Protein 1UTY (pdb70)

Solvent-accessible surface area: 15988 Å² total; per-residue (Å²): 130,63,40,28,0,1,1,14,7,120,79,20,132,1,51,1,2,43,44,4,147,134,49,101,60,45,0,0,16,11,56,28,31,241,90,112,34,84,121,26,26,127,13,0,53,40,71,0,2,0,0,31,4,63,6,51,0,0,0,27,0,16,17,6,67,59,22,1,0,0,0,1,24,65,170,23,44,82,32,34,60,131,146,37,67,107,56,66,20,18,22,2,45,15,11,18,3,11,0,78,0,72,94,126,62,93,69,67,52,4,39,0,44,18,0,107,0,115,30,130,26,127,28,85,84,115,20,50,43,72,142,143,97,31,25,133,13,55,32,12,100,90,5,144,107,78,27,80,106,27,135,139,126,135,62,46,26,0,0,1,8,5,128,75,37,126,1,59,0,4,32,50,3,59,162,55,105,54,41,0,0,4,1,44,27,31,241,80,90,11,109,86,39,34,135,17,0,52,36,136,1,7,0,0,39,6,70,4,38,0,0,0,32,0,16,22,9,122,51,32,0,0,0,0,0,25,71,169,22,32,84,33,32,58,125,124,33,93,100,58,48,6,12,16,8,50,21,5,24,7,17,2,81,0,82,91,132,61,91,65,54,59,4,16,0,32,14,0,103,4,113,25,127,28,110,30,92,81,133,21,38,42,80,244,98,93,64,34,141,13,60,44,28,114,215,22,145,119,66,31,78,64,25,145,163,116

Secondary structure (DSSP, 8-state):
--EEEEEE-TT--SHHHHHHHHTT-SEEEEEESSS-EEEEESSPPTT-EEEE-SSSEEEEEEETTEEEEEEE-SS-EEEESS--TTB--EEEE-EEEEEEEEETTEEEEEEEEEEE----S-TT-BSS--GGG----TT-EEPSS-HHHH---/--EEEEEE-TT--SHHHHHHHHTT-SEEEEEESSS-EEEEESSPPTTPEEEE-SSSEEEEEEETTEEEEEEE-SS-EEEESS--TTB--EEE--EEEEEEEEETTEEEEEEEEEEE----S-TT-BSS--TTTPPP-TT-EE-SS-HHHH---

Sequence (306 aa):
FTKNIFVLDVTAKTLCGAIAKLSSQPYCQIKIGRVVAFKPVKNPEPKGYVLNVPGPGAYRIQDGQDIISLMLTPHGVEATTERWEEWKFEGVSVTPMATRVQYNGVMVDAEIKYCKGMGIVQPYMRNDFDRNEMPDLPGVMRSNYDIRELRQKFTKNIFVLDVTAKTLCGAIAKLSSQPYCQIKIGRVVAFKPVKNPEPKGYVLNVPGPGAYRIQDGQDIISLMLTPHGVEATTERWEEWKFEGVSVTPMATRVQYNGVMVDAEIKYCKGMGIVQPYMRNDFDRNEMPDLPGVMRSNYDIRELRQK

Nearest PDB structures (foldseek):
  1uty-assembly1_B  TM=1.001E+00  e=1.633E-32  Bluetongue virus 8
  2zxr-assembly1_A  TM=2.750E-01  e=1.035E+00  Thermus thermophilus HB8
  1ktg-assembly1_A  TM=2.602E-01  e=3.144E+00  Caenorhabditis elegans
  2zxp-assembly1_A  TM=2.728E-01  e=7.938E+00  Thermus thermophilus HB8
  1uty-assembly1_B  TM=1.007E+00  e=5.924E-34  Bluetongue virus 8

Structure (mmCIF, N/CA/C/O backbone):
data_1UTY
#
_entry.id   1UTY
#
_cell.length_a   102.296
_cell.length_b   102.296
_cell.length_c   77.915
_cell.angle_alpha   90.00
_cell.angle_beta   90.00
_cell.angle_gamma   120.00
#
_symmetry.space_group_name_H-M   'P 65'
#
loop_
_entity.id
_entity.type
_entity.pdbx_description
1 polymer 'NON-STRUCTURAL PROTEIN 2'
2 water water
#
loop_
_atom_site.group_PDB
_atom_site.id
_atom_site.type_symbol
_atom_site.label_atom_id
_atom_site.label_alt_id
_atom_site.label_comp_id
_atom_site.label_asym_id
_atom_site.label_entity_id
_atom_site.label_seq_id
_atom_site.pdbx_PDB_ins_code
_atom_site.Cartn_x
_atom_site.Cartn_y
_atom_site.Cartn_z
_atom_site.occupancy
_atom_site.B_iso_or_equiv
_atom_site.auth_seq_id
_atom_site.auth_comp_id
_atom_site.auth_asym_id
_atom_site.auth_atom_id
_atom_site.pdbx_PDB_model_num
ATOM 1 N N . PHE A 1 8 ? -27.858 70.955 -3.932 1.00 31.04 8 PHE A N 1
ATOM 2 C CA . PHE A 1 8 ? -27.515 69.946 -4.985 1.00 30.76 8 PHE A CA 1
ATOM 3 C C . PHE A 1 8 ? -26.297 69.100 -4.576 1.00 29.94 8 PHE A C 1
ATOM 4 O O . PHE A 1 8 ? -25.543 69.464 -3.661 1.00 30.53 8 PHE A O 1
ATOM 6 N N . THR A 1 9 ? -26.135 67.974 -5.261 1.00 28.74 9 THR A N 1
ATOM 7 C CA . THR A 1 9 ? -25.146 66.947 -4.954 1.00 27.85 9 THR A CA 1
ATOM 8 C C . THR A 1 9 ? -23.782 67.282 -5.570 1.00 27.53 9 THR A C 1
ATOM 9 O O . THR A 1 9 ? -23.707 67.634 -6.746 1.00 27.59 9 THR A O 1
ATOM 13 N N . LYS A 1 10 ? -22.707 67.146 -4.796 1.00 26.63 10 LYS A N 1
ATOM 14 C CA . LYS A 1 10 ? -21.359 67.280 -5.351 1.00 26.16 10 LYS A CA 1
ATOM 15 C C . LYS A 1 10 ? -20.579 65.963 -5.293 1.00 25.66 10 LYS A C 1
ATOM 16 O O . LYS A 1 10 ? -20.627 65.239 -4.286 1.00 25.34 10 LYS A O 1
ATOM 22 N N . ASN A 1 11 ? -19.849 65.680 -6.375 1.00 24.70 11 ASN A N 1
ATOM 23 C CA . ASN A 1 11 ? -19.014 64.489 -6.487 1.00 23.68 11 ASN A CA 1
ATOM 24 C C . ASN A 1 11 ? -17.543 64.810 -6.613 1.00 22.70 11 ASN A C 1
ATOM 25 O O . ASN A 1 11 ? -17.103 65.367 -7.612 1.00 22.55 11 ASN A O 1
ATOM 30 N N . ILE A 1 12 ? -16.790 64.441 -5.590 1.00 21.51 12 ILE A N 1
ATOM 31 C CA . ILE A 1 12 ? -15.374 64.713 -5.532 1.00 20.98 12 ILE A CA 1
ATOM 32 C C . ILE A 1 12 ? -14.654 63.378 -5.677 1.00 20.63 12 ILE A C 1
ATOM 33 O O . ILE A 1 12 ? -14.954 62.416 -4.973 1.00 20.56 12 ILE A O 1
ATOM 38 N N . PHE A 1 13 ? -13.742 63.335 -6.636 1.00 19.68 13 PHE A N 1
ATOM 39 C CA . PHE A 1 13 ? -12.955 62.164 -6.931 1.00 19.52 13 PHE A CA 1
ATOM 40 C C . PHE A 1 13 ? -11.530 62.498 -6.553 1.00 19.73 13 PHE A C 1
ATOM 41 O O . PHE A 1 13 ? -10.848 63.237 -7.259 1.00 19.65 13 PHE A O 1
ATOM 49 N N . VAL A 1 14 ? -11.104 62.001 -5.399 1.00 20.02 14 VAL A N 1
ATOM 50 C CA . VAL A 1 14 ? -9.764 62.284 -4.908 1.00 20.23 14 VAL A CA 1
ATOM 51 C C . VAL A 1 14 ? -8.794 61.378 -5.629 1.00 20.85 14 VAL A C 1
ATOM 52 O O . VAL A 1 14 ? -8.981 60.158 -5.665 1.00 21.57 14 VAL A O 1
ATOM 56 N N . LEU A 1 15 ? -7.794 62.000 -6.250 1.00 21.37 15 LEU A N 1
ATOM 57 C CA . LEU A 1 15 ? -6.663 61.308 -6.826 1.00 21.97 15 LEU A CA 1
ATOM 58 C C . LEU A 1 15 ? -5.505 61.572 -5.875 1.00 22.60 15 LEU A C 1
ATOM 59 O O . LEU A 1 15 ? -5.012 62.709 -5.773 1.00 23.60 15 LEU A O 1
ATOM 64 N N . ASP A 1 16 ? -5.099 60.530 -5.162 1.00 22.99 16 ASP A N 1
ATOM 65 C CA . ASP A 1 16 ? -4.041 60.605 -4.157 1.00 23.38 16 ASP A CA 1
ATOM 66 C C . ASP A 1 16 ? -3.099 59.431 -4.375 1.00 23.45 16 ASP A C 1
ATOM 67 O O . ASP A 1 16 ? -3.204 58.406 -3.701 1.00 23.01 16 ASP A O 1
ATOM 72 N N . VAL A 1 17 ? -2.179 59.604 -5.325 1.00 23.64 17 VAL A N 1
ATOM 73 C CA . VAL A 1 17 ? -1.314 58.533 -5.826 1.00 23.62 17 VAL A CA 1
ATOM 74 C C . VAL A 1 17 ? -0.316 58.000 -4.777 1.00 23.44 17 VAL A C 1
ATOM 75 O O . VAL A 1 17 ? 0.000 56.800 -4.782 1.00 23.15 17 VAL A O 1
ATOM 79 N N . THR A 1 18 ? 0.184 58.876 -3.899 1.00 22.94 18 THR A N 1
ATOM 80 C CA . THR A 1 18 ? 1.104 58.436 -2.843 1.00 23.38 18 THR A CA 1
ATOM 81 C C . THR A 1 18 ? 0.356 57.804 -1.679 1.00 22.96 18 THR A C 1
ATOM 82 O O . THR A 1 18 ? 0.974 57.258 -0.775 1.00 22.69 18 THR A O 1
ATOM 86 N N . ALA A 1 19 ? -0.972 57.879 -1.714 1.00 23.29 19 ALA A N 1
ATOM 87 C CA . ALA A 1 19 ? -1.830 57.183 -0.746 1.00 23.49 19 ALA A CA 1
ATOM 88 C C . ALA A 1 19 ? -1.496 57.496 0.716 1.00 23.74 19 ALA A C 1
ATOM 89 O O . ALA A 1 19 ? -1.488 56.606 1.560 1.00 23.81 19 ALA A O 1
ATOM 91 N N . LYS A 1 20 ? -1.216 58.763 1.005 1.00 24.47 20 LYS A N 1
ATOM 92 C CA . LYS A 1 20 ? -0.969 59.188 2.378 1.00 24.88 20 LYS A CA 1
ATOM 93 C C . LYS A 1 20 ? -2.268 59.680 3.037 1.00 24.86 20 LYS A C 1
ATOM 94 O O . LYS A 1 20 ? -2.314 59.844 4.254 1.00 25.68 20 LYS A O 1
ATOM 100 N N . THR A 1 21 ? -3.319 59.913 2.250 1.00 23.91 21 THR A N 1
ATOM 101 C CA . THR A 1 21 ? -4.632 60.189 2.839 1.00 23.17 21 THR A CA 1
ATOM 102 C C . THR A 1 21 ? -5.429 58.895 2.956 1.00 23.60 21 THR A C 1
ATOM 103 O O . THR A 1 21 ? -5.180 57.928 2.219 1.00 23.31 21 THR A O 1
ATOM 107 N N . LEU A 1 22 ? -6.394 58.876 3.871 1.00 23.77 22 LEU A N 1
ATOM 108 C CA . LEU A 1 22 ? -7.295 57.739 3.969 1.00 24.31 22 LEU A CA 1
ATOM 109 C C . LEU A 1 22 ? -7.850 57.353 2.588 1.00 24.35 22 LEU A C 1
ATOM 110 O O . LEU A 1 22 ? -7.830 56.176 2.216 1.00 24.46 22 LEU A O 1
ATOM 115 N N . CYS A 1 23 ? -8.342 58.354 1.861 1.00 24.43 23 CYS A N 1
ATOM 116 C CA . CYS A 1 23 ? -8.791 58.236 0.472 1.00 25.33 23 CYS A CA 1
ATOM 117 C C . CYS A 1 23 ? -7.838 57.481 -0.428 1.00 24.99 23 CYS A C 1
ATOM 118 O O . CYS A 1 23 ? -8.262 56.587 -1.150 1.00 25.37 23 CYS A O 1
ATOM 121 N N . GLY A 1 24 ? -6.566 57.888 -0.413 1.00 25.12 24 GLY A N 1
ATOM 122 C CA . GLY A 1 24 ? -5.536 57.289 -1.244 1.00 24.85 24 GLY A CA 1
ATOM 123 C C . GLY A 1 24 ? -5.230 55.863 -0.841 1.00 25.24 24 GLY A C 1
ATOM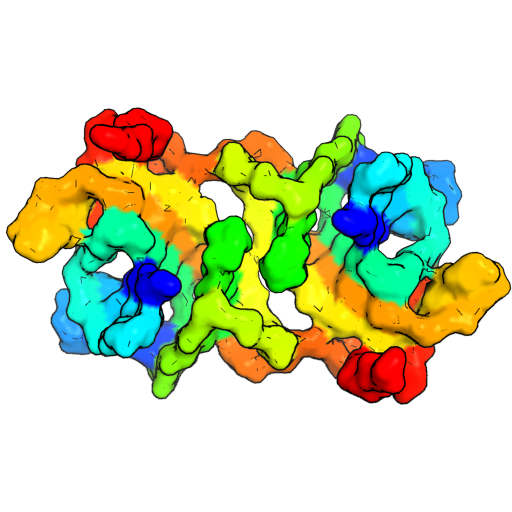 124 O O . GLY A 1 24 ? -5.064 54.992 -1.705 1.00 24.97 24 GLY A O 1
ATOM 125 N N . ALA A 1 25 ? -5.157 55.628 0.472 1.00 25.37 25 ALA A N 1
ATOM 126 C CA . ALA A 1 25 ? -4.866 54.300 1.016 1.00 25.69 25 ALA A CA 1
ATOM 127 C C . ALA A 1 25 ? -5.924 53.313 0.548 1.00 25.78 25 ALA A C 1
ATOM 128 O O . ALA A 1 25 ? -5.606 52.235 0.053 1.00 25.87 25 ALA A O 1
ATOM 130 N N . ILE A 1 26 ? -7.182 53.721 0.687 1.00 26.20 26 ILE A N 1
ATOM 131 C CA . ILE A 1 26 ? -8.343 52.911 0.349 1.00 26.59 26 ILE A CA 1
ATOM 132 C C . ILE A 1 26 ? -8.427 52.649 -1.154 1.00 26.38 26 ILE A C 1
ATOM 133 O O . ILE A 1 26 ? -8.678 51.529 -1.578 1.00 26.63 26 ILE A O 1
ATOM 138 N N . ALA A 1 27 ? -8.207 53.681 -1.955 1.00 26.57 27 ALA A N 1
ATOM 139 C CA . ALA A 1 27 ? -8.183 53.516 -3.397 1.00 26.93 27 ALA A CA 1
ATOM 140 C C . ALA A 1 27 ? -7.115 52.494 -3.801 1.00 27.11 27 ALA A C 1
ATOM 141 O O . ALA A 1 27 ? -7.380 51.593 -4.608 1.00 27.12 27 ALA A O 1
ATOM 143 N N . LYS A 1 28 ? -5.925 52.638 -3.215 1.00 27.48 28 LYS A N 1
ATOM 144 C CA . LYS A 1 28 ? -4.783 51.756 -3.457 1.00 27.99 28 LYS A CA 1
ATOM 145 C C . LYS A 1 28 ? -5.078 50.327 -3.017 1.00 27.80 28 LYS A C 1
ATOM 146 O O . LYS A 1 28 ? -4.858 49.390 -3.777 1.00 27.76 28 LYS A O 1
ATOM 152 N N . LEU A 1 29 ? -5.590 50.176 -1.797 1.00 27.74 29 LEU A N 1
ATOM 153 C CA . LEU A 1 29 ? -6.001 48.881 -1.271 1.00 27.54 29 LEU A CA 1
ATOM 154 C C . LEU A 1 29 ? -7.022 48.168 -2.174 1.00 27.00 29 LEU A C 1
ATOM 155 O O . LEU A 1 29 ? -7.023 46.933 -2.257 1.00 27.05 29 LEU A O 1
ATOM 160 N N . SER A 1 30 ? -7.896 48.934 -2.825 1.00 25.94 30 SER A N 1
ATOM 161 C CA . SER A 1 30 ? -8.951 48.343 -3.652 1.00 25.16 30 SER A CA 1
ATOM 162 C C . SER A 1 30 ? -8.598 48.362 -5.139 1.00 24.04 30 SER A C 1
ATOM 163 O O . SER A 1 30 ? -9.419 48.006 -5.980 1.00 23.38 30 SER A O 1
ATOM 166 N N . SER A 1 31 ? -7.365 48.777 -5.435 1.00 23.15 31 SER A N 1
ATOM 167 C CA . SER A 1 31 ? -6.811 48.809 -6.793 1.00 22.44 31 SER A CA 1
ATOM 168 C C . SER A 1 31 ? -7.566 49.777 -7.733 1.00 22.41 31 SER A C 1
ATOM 169 O O . SER A 1 31 ? -7.762 49.498 -8.923 1.00 22.24 31 SER A O 1
ATOM 172 N N . GLN A 1 32 ? -7.993 50.908 -7.179 1.00 21.43 32 GLN A N 1
ATOM 173 C CA . GLN A 1 32 ? -8.692 51.915 -7.957 1.00 21.40 32 GLN A CA 1
ATOM 174 C C . GLN A 1 32 ? -7.882 53.217 -7.932 1.00 20.66 32 GLN A C 1
ATOM 175 O O . GLN A 1 32 ? -7.209 53.502 -6.942 1.00 20.53 32 GLN A O 1
ATOM 181 N N . PRO A 1 33 ? -7.910 53.983 -9.017 1.00 19.99 33 PRO A N 1
ATOM 182 C CA . PRO A 1 33 ? -7.204 55.275 -9.038 1.00 20.23 33 PRO A CA 1
ATOM 183 C C . PRO A 1 33 ? -7.861 56.338 -8.141 1.00 20.51 33 PRO A C 1
ATOM 184 O O . PRO A 1 33 ? -7.142 57.054 -7.449 1.00 20.77 33 PRO A O 1
ATOM 188 N N . TYR A 1 34 ? -9.189 56.417 -8.108 1.00 20.89 34 TYR A N 1
ATOM 189 C CA . TYR A 1 34 ? -9.850 57.476 -7.326 1.00 21.26 34 TYR A CA 1
ATOM 190 C C . TYR A 1 34 ? -10.551 56.990 -6.077 1.00 21.48 34 TYR A C 1
ATOM 191 O O . TYR A 1 34 ? -10.966 55.821 -5.991 1.00 21.05 34 TYR A O 1
ATOM 200 N N . CYS A 1 35 ? -10.699 57.906 -5.117 1.00 21.50 35 CYS A N 1
ATOM 201 C CA . CYS A 1 35 ? -11.707 57.729 -4.092 1.00 22.08 35 CYS A CA 1
ATOM 202 C C . CYS A 1 35 ? -12.833 58.730 -4.296 1.00 22.27 35 CYS A C 1
ATOM 203 O O . CYS A 1 35 ? -12.619 59.949 -4.170 1.00 23.12 35 CYS A O 1
ATOM 206 N N . GLN A 1 36 ? -14.023 58.233 -4.624 1.00 21.69 36 GLN A N 1
ATOM 207 C CA . GLN A 1 36 ? -15.178 59.116 -4.758 1.00 21.89 36 GLN A CA 1
ATOM 208 C C . GLN A 1 36 ? -15.747 59.552 -3.399 1.00 22.20 36 GLN A C 1
ATOM 209 O O . GLN A 1 36 ? -16.052 58.704 -2.533 1.00 22.04 36 GLN A O 1
ATOM 215 N N . ILE A 1 37 ? -15.890 60.875 -3.230 1.00 21.89 37 ILE A N 1
ATOM 216 C CA . ILE A 1 37 ? -16.659 61.452 -2.132 1.00 21.38 37 ILE A CA 1
ATOM 217 C C . ILE A 1 37 ? -17.898 62.151 -2.678 1.00 21.54 37 ILE A C 1
ATOM 218 O O . ILE A 1 37 ? -17.799 63.109 -3.430 1.00 21.18 37 ILE A O 1
ATOM 223 N N . LYS A 1 38 ? -19.063 61.646 -2.297 1.00 22.03 38 LYS A N 1
ATOM 224 C CA . LYS A 1 38 ? -20.333 62.206 -2.725 1.00 22.41 38 LYS A CA 1
ATOM 225 C C . LYS A 1 38 ? -20.981 62.931 -1.556 1.00 22.83 38 LYS A C 1
ATOM 226 O O . LYS A 1 38 ? -21.184 62.342 -0.494 1.00 22.47 38 LYS A O 1
ATOM 232 N N . ILE A 1 39 ? -21.286 64.213 -1.759 1.00 23.38 39 ILE A N 1
ATOM 233 C CA . ILE A 1 39 ? -21.941 65.027 -0.730 1.00 24.30 39 ILE A CA 1
ATOM 234 C C . ILE A 1 39 ? -23.334 65.376 -1.213 1.00 23.84 39 ILE A C 1
ATOM 235 O O . ILE A 1 39 ? -23.503 65.743 -2.370 1.00 25.09 39 ILE A O 1
ATOM 240 N N . GLY A 1 40 ? -24.334 65.228 -0.350 1.00 23.54 40 GLY A N 1
ATOM 241 C CA . GLY A 1 40 ? -25.698 65.585 -0.707 1.00 22.33 40 GLY A CA 1
ATOM 242 C C . GLY A 1 40 ? -26.747 64.767 0.011 1.00 21.84 40 GLY A C 1
ATOM 243 O O . GLY A 1 40 ? -26.503 64.250 1.087 1.00 22.01 40 GLY A O 1
ATOM 244 N N . ARG A 1 41 ? -27.922 64.664 -0.599 1.00 21.09 41 ARG A N 1
ATOM 245 C CA . ARG A 1 41 ? -29.031 63.879 -0.074 1.00 20.98 41 ARG A CA 1
ATOM 246 C C . ARG A 1 41 ? -28.563 62.459 0.249 1.00 19.96 41 ARG A C 1
ATOM 247 O O . ARG A 1 41 ? -28.912 61.900 1.286 1.00 19.58 41 ARG A O 1
ATOM 255 N N . VAL A 1 42 ? -27.807 61.897 -0.686 1.00 18.73 42 VAL A N 1
ATOM 256 C CA . VAL A 1 42 ? -27.182 60.603 -0.552 1.00 17.86 42 VAL A CA 1
ATOM 257 C C . VAL A 1 42 ? -25.686 60.863 -0.467 1.00 17.56 42 VAL A C 1
ATOM 258 O O . VAL A 1 42 ? -25.127 61.581 -1.295 1.00 17.31 42 VAL A O 1
ATOM 262 N N . VAL A 1 43 ? -25.049 60.322 0.565 1.00 17.12 43 VAL A N 1
ATOM 263 C CA . VAL A 1 43 ? -23.598 60.417 0.694 1.00 17.00 43 VAL A CA 1
ATOM 264 C C . VAL A 1 43 ? -22.931 59.115 0.284 1.00 16.72 43 VAL A C 1
ATOM 265 O O . VAL A 1 43 ? -23.570 58.057 0.266 1.00 16.63 43 VAL A O 1
ATOM 269 N N . ALA A 1 44 ? -21.659 59.191 -0.083 1.00 17.03 44 ALA A N 1
ATOM 270 C CA . ALA A 1 44 ? -20.925 57.989 -0.466 1.00 17.83 44 ALA A CA 1
ATOM 271 C C . ALA A 1 44 ? -19.434 58.138 -0.308 1.00 18.67 44 ALA A C 1
ATOM 272 O O . ALA A 1 44 ? -18.876 59.206 -0.516 1.00 19.39 44 ALA A O 1
ATOM 274 N N . PHE A 1 45 ? -18.788 57.040 0.050 1.00 19.70 45 PHE A N 1
ATOM 275 C CA . PHE A 1 45 ? -17.340 56.944 0.024 1.00 20.94 45 PHE A CA 1
ATOM 276 C C . PHE A 1 45 ? -17.092 55.675 -0.787 1.00 20.75 45 PHE A C 1
ATOM 277 O O . PHE A 1 45 ? -17.581 54.610 -0.431 1.00 20.25 45 PHE A O 1
ATOM 285 N N . LYS A 1 46 ? -16.378 55.787 -1.907 1.00 21.41 46 LYS A N 1
ATOM 286 C CA . LYS A 1 46 ? -16.138 54.615 -2.742 1.00 22.08 46 LYS A CA 1
ATOM 287 C C . LYS A 1 46 ? -14.967 54.770 -3.685 1.00 22.36 46 LYS A C 1
ATOM 288 O O . LYS A 1 46 ? -14.929 55.727 -4.448 1.00 22.85 46 LYS A O 1
ATOM 294 N N . PRO A 1 47 ? -14.025 53.818 -3.646 1.00 22.75 47 PRO A N 1
ATOM 295 C CA . PRO A 1 47 ? -12.954 53.733 -4.648 1.00 22.27 47 PRO A CA 1
ATOM 296 C C . PRO A 1 47 ? -13.544 53.454 -6.028 1.00 21.88 47 PRO A C 1
ATOM 297 O O . PRO A 1 47 ? -14.328 52.519 -6.162 1.00 21.72 47 PRO A O 1
ATOM 301 N N . VAL A 1 48 ? -13.189 54.267 -7.022 1.00 21.44 48 VAL A N 1
ATOM 302 C CA . VAL A 1 48 ? -13.733 54.105 -8.375 1.00 20.98 48 VAL A CA 1
ATOM 303 C C . VAL A 1 48 ? -12.679 54.241 -9.477 1.00 21.07 48 VAL A C 1
ATOM 304 O O . VAL A 1 48 ? -11.577 54.744 -9.240 1.00 20.97 48 VAL A O 1
ATOM 308 N N . LYS A 1 49 ? -13.031 53.805 -10.680 1.00 20.94 49 LYS A N 1
ATOM 309 C CA . LYS A 1 49 ? -12.091 53.805 -11.791 1.00 21.28 49 LYS A CA 1
ATOM 310 C C . LYS A 1 49 ? -11.991 55.185 -12.428 1.00 21.56 49 LYS A C 1
ATOM 311 O O . LYS A 1 49 ? -10.931 55.562 -12.960 1.00 22.22 49 LYS A O 1
ATOM 317 N N . ASN A 1 50 ? -13.083 55.942 -12.394 1.00 21.20 50 ASN A N 1
ATOM 318 C CA . ASN A 1 50 ? -13.120 57.196 -13.139 1.00 21.41 50 ASN A CA 1
ATOM 319 C C . ASN A 1 50 ? -14.079 58.250 -12.570 1.00 21.43 50 ASN A C 1
ATOM 320 O O . ASN A 1 50 ? -15.064 57.914 -11.912 1.00 22.06 50 ASN A O 1
ATOM 325 N N . PRO A 1 51 ? -13.782 59.523 -12.814 1.00 21.28 51 PRO A N 1
ATOM 326 C CA . PRO A 1 51 ? -14.705 60.601 -12.439 1.00 21.50 51 PRO A CA 1
ATOM 327 C C . PRO A 1 51 ? -15.952 60.612 -13.331 1.00 21.42 51 PRO A C 1
ATOM 328 O O . PRO A 1 51 ? -15.904 60.205 -14.482 1.00 21.11 51 PRO A O 1
ATOM 332 N N . GLU A 1 52 ? -17.054 61.085 -12.774 1.00 21.85 52 GLU A N 1
ATOM 333 C CA . GLU A 1 52 ? -18.329 61.151 -13.467 1.00 22.23 52 GLU A CA 1
ATOM 334 C C . GLU A 1 52 ? -18.506 62.560 -14.017 1.00 21.88 52 GLU A C 1
ATOM 335 O O . GLU A 1 52 ? -17.815 63.477 -13.573 1.00 21.40 52 GLU A O 1
ATOM 341 N N . PRO A 1 53 ? -19.414 62.735 -14.982 1.00 21.84 53 PRO A N 1
ATOM 342 C CA . PRO A 1 53 ? -19.715 64.060 -15.538 1.00 21.78 53 PRO A CA 1
ATOM 343 C C . PRO A 1 53 ? -20.058 65.082 -14.461 1.00 22.02 53 PRO A C 1
ATOM 344 O O . PRO A 1 53 ? -20.661 64.738 -13.450 1.00 22.18 53 PRO A O 1
ATOM 348 N N . LYS A 1 54 ? -19.661 66.329 -14.678 1.00 22.43 54 LYS A N 1
ATOM 349 C CA . LYS A 1 54 ? -19.882 67.397 -13.704 1.00 22.73 54 LYS A CA 1
ATOM 350 C C . LYS A 1 54 ? -19.135 67.159 -12.378 1.00 22.70 54 LYS A C 1
ATOM 351 O O . LYS A 1 54 ? -19.324 67.887 -11.415 1.00 23.06 54 LYS A O 1
ATOM 353 N N . GLY A 1 55 ? -18.275 66.143 -12.341 1.00 22.48 55 GLY A N 1
ATOM 354 C CA . GLY A 1 55 ? -17.473 65.851 -11.165 1.00 22.10 55 GLY A CA 1
ATOM 355 C C . GLY A 1 55 ? -16.183 66.657 -11.030 1.00 21.96 55 GLY A C 1
ATOM 356 O O . GLY A 1 55 ? -15.675 67.247 -12.007 1.00 22.09 55 GLY A O 1
ATOM 357 N N . TYR A 1 56 ? -15.655 66.665 -9.811 1.00 21.39 56 TYR A N 1
ATOM 358 C CA . TYR A 1 56 ? -14.398 67.339 -9.484 1.00 21.62 56 TYR A CA 1
ATOM 359 C C . TYR A 1 56 ? -13.315 66.291 -9.313 1.00 21.65 56 TYR A C 1
ATOM 360 O O . TYR A 1 56 ? -13.501 65.330 -8.561 1.00 22.52 56 TYR A O 1
ATOM 369 N N . VAL A 1 57 ? -12.201 66.457 -10.013 1.00 21.10 57 VAL A N 1
ATOM 370 C CA . VAL A 1 57 ? -11.029 65.655 -9.724 1.00 20.68 57 VAL A CA 1
ATOM 371 C C . VAL A 1 57 ? -10.161 66.487 -8.794 1.00 20.93 57 VAL A C 1
ATOM 372 O O . VAL A 1 57 ? -9.696 67.569 -9.145 1.00 21.07 57 VAL A O 1
ATOM 376 N N . LEU A 1 58 ? -9.992 65.984 -7.585 1.00 20.97 58 LEU A N 1
ATOM 377 C CA . LEU A 1 58 ? -9.143 66.612 -6.612 1.00 21.11 58 LEU A CA 1
ATOM 378 C C . LEU A 1 58 ? -7.848 65.808 -6.533 1.00 21.34 58 LEU A C 1
ATOM 379 O O . LEU A 1 58 ? -7.767 64.775 -5.859 1.00 21.10 58 LEU A O 1
ATOM 384 N N . ASN A 1 59 ? -6.857 66.281 -7.278 1.00 21.63 59 ASN A N 1
ATOM 385 C CA . ASN A 1 59 ? -5.517 65.726 -7.285 1.00 21.76 59 ASN A CA 1
ATOM 386 C C . ASN A 1 59 ? -4.791 66.336 -6.087 1.00 22.43 59 ASN A C 1
ATOM 387 O O . ASN A 1 59 ? -4.576 67.561 -6.037 1.00 23.14 59 ASN A O 1
ATOM 392 N N . VAL A 1 60 ? -4.468 65.511 -5.089 1.00 22.11 60 VAL A N 1
ATOM 393 C CA . VAL A 1 60 ? -3.674 65.992 -3.948 1.00 21.66 60 VAL A CA 1
ATOM 394 C C . VAL A 1 60 ? -2.398 65.177 -3.758 1.00 20.93 60 VAL A C 1
ATOM 395 O O . VAL A 1 60 ? -2.342 64.037 -4.197 1.00 20.61 60 VAL A O 1
ATOM 399 N N . PRO A 1 61 ? -1.376 65.764 -3.128 1.00 20.79 61 PRO A N 1
ATOM 400 C CA . PRO A 1 61 ? -0.118 65.049 -2.846 1.00 20.54 61 PRO A CA 1
ATOM 401 C C . PRO A 1 61 ? -0.046 64.377 -1.455 1.00 20.21 61 PRO A C 1
ATOM 402 O O . PRO A 1 61 ? 0.927 63.658 -1.188 1.00 20.32 61 PRO A O 1
ATOM 406 N N . GLY A 1 62 ? -1.049 64.601 -0.607 1.00 19.73 62 GLY A N 1
ATOM 407 C CA . GLY A 1 62 ? -1.076 64.085 0.752 1.00 19.41 62 GLY A CA 1
ATOM 408 C C . GLY A 1 62 ? -2.149 64.767 1.601 1.00 19.84 62 GLY A C 1
ATOM 409 O O . GLY A 1 62 ? -3.014 65.496 1.075 1.00 19.05 62 GLY A O 1
ATOM 410 N N . PRO A 1 63 ? -2.087 64.574 2.917 1.00 19.72 63 PRO A N 1
ATOM 411 C CA . PRO A 1 63 ? -3.120 65.113 3.815 1.00 20.03 63 PRO A CA 1
ATOM 412 C C . PRO A 1 63 ? -3.117 66.642 3.828 1.00 20.28 63 PRO A C 1
ATOM 413 O O . PRO A 1 63 ? -2.101 67.262 3.506 1.00 20.19 63 PRO A O 1
ATOM 417 N N . GLY A 1 64 ? -4.248 67.236 4.193 1.00 20.37 64 GLY A N 1
ATOM 418 C CA . GLY A 1 64 ? -4.416 68.670 4.111 1.00 19.90 64 GLY A CA 1
ATOM 419 C C . GLY A 1 64 ? -5.861 69.124 4.134 1.00 20.27 64 GLY A C 1
ATOM 420 O O . GLY A 1 64 ? -6.796 68.324 3.974 1.00 20.65 64 GLY A O 1
ATOM 421 N N . ALA A 1 65 ? -6.030 70.418 4.375 1.00 20.03 65 ALA A N 1
ATOM 422 C CA . ALA A 1 65 ? -7.302 71.092 4.236 1.00 19.88 65 ALA A CA 1
ATOM 423 C C . ALA A 1 65 ? -7.398 71.645 2.817 1.00 20.12 65 ALA A C 1
ATOM 424 O O . ALA A 1 65 ? -6.550 72.423 2.399 1.00 19.76 65 ALA A O 1
ATOM 426 N N . TYR A 1 66 ? -8.427 71.227 2.079 1.00 20.55 66 TYR A N 1
ATOM 427 C CA . TYR A 1 66 ? -8.612 71.638 0.690 1.00 20.56 66 TYR A CA 1
ATOM 428 C C . TYR A 1 66 ? -10.006 72.235 0.472 1.00 20.97 66 TYR A C 1
ATOM 429 O O . TYR A 1 66 ? -11.017 71.629 0.814 1.00 20.61 66 TYR A O 1
ATOM 438 N N . ARG A 1 67 ? -10.040 73.433 -0.094 1.00 21.38 67 ARG A N 1
ATOM 439 C CA . ARG A 1 67 ? -11.296 74.103 -0.398 1.00 22.34 67 ARG A CA 1
ATOM 440 C C . ARG A 1 67 ? -11.415 74.295 -1.897 1.00 22.27 67 ARG A C 1
ATOM 441 O O . ARG A 1 67 ? -10.683 75.089 -2.482 1.00 22.64 67 ARG A O 1
ATOM 449 N N . ILE A 1 68 ? -12.326 73.562 -2.525 1.00 22.14 68 ILE A N 1
ATOM 450 C CA . ILE A 1 68 ? -12.541 73.746 -3.951 1.00 22.11 68 ILE A CA 1
ATOM 451 C C . ILE A 1 68 ? -13.410 74.969 -4.182 1.00 22.51 68 ILE A C 1
ATOM 452 O O . ILE A 1 68 ? -14.496 75.057 -3.635 1.00 21.78 68 ILE A O 1
ATOM 457 N N . GLN A 1 69 ? -12.924 75.911 -4.994 1.00 23.60 69 GLN A N 1
ATOM 458 C CA . GLN A 1 69 ? -13.686 77.134 -5.248 1.00 24.76 69 GLN A CA 1
ATOM 459 C C . GLN A 1 69 ? -14.185 77.301 -6.676 1.00 25.06 69 GLN A C 1
ATOM 460 O O . GLN A 1 69 ? -13.449 77.661 -7.610 1.00 24.98 69 GLN A O 1
ATOM 470 N N . ASP A 1 70 ? -15.474 77.041 -6.806 1.00 25.23 70 ASP A N 1
ATOM 471 C CA . ASP A 1 70 ? -16.128 76.990 -8.086 1.00 25.57 70 ASP A CA 1
ATOM 472 C C . ASP A 1 70 ? -17.260 78.013 -8.101 1.00 25.90 70 ASP A C 1
ATOM 473 O O . ASP A 1 70 ? -18.441 77.662 -8.160 1.00 25.59 70 ASP A O 1
ATOM 478 N N . GLY A 1 71 ? -16.883 79.287 -8.049 1.00 26.66 71 GLY A N 1
ATOM 479 C CA . GLY A 1 71 ? -17.857 80.362 -8.018 1.00 27.67 71 GLY A CA 1
ATOM 480 C C . GLY A 1 71 ? -18.621 80.363 -6.716 1.00 28.25 71 GLY A C 1
ATOM 481 O O . GLY A 1 71 ? -18.031 80.560 -5.644 1.00 28.13 71 GLY A O 1
ATOM 482 N N . GLN A 1 72 ? -19.924 80.115 -6.811 1.00 28.80 72 GLN A N 1
ATOM 483 C CA . GLN A 1 72 ? -20.792 80.059 -5.636 1.00 29.60 72 GLN A CA 1
ATOM 484 C C . GLN A 1 72 ? -20.686 78.704 -4.926 1.00 29.99 72 GLN A C 1
ATOM 485 O O . GLN A 1 72 ? -20.951 78.611 -3.730 1.00 30.83 72 GLN A O 1
ATOM 487 N N . ASP A 1 73 ? -20.295 77.665 -5.669 1.00 29.85 73 ASP A N 1
ATOM 488 C CA . ASP A 1 73 ? -20.117 76.319 -5.130 1.00 29.22 73 ASP A CA 1
ATOM 489 C C . ASP A 1 73 ? -18.747 76.184 -4.481 1.00 28.33 73 ASP A C 1
ATOM 490 O O . ASP A 1 73 ? -17.714 76.254 -5.155 1.00 28.29 73 ASP A O 1
ATOM 495 N N . ILE A 1 74 ? -18.751 75.999 -3.164 1.00 27.02 74 ILE A N 1
ATOM 496 C CA . ILE A 1 74 ? -17.526 75.852 -2.379 1.00 25.62 74 ILE A CA 1
ATOM 497 C C . ILE A 1 74 ? -17.581 74.531 -1.611 1.00 24.81 74 ILE A C 1
ATOM 498 O O . ILE A 1 74 ? -18.498 74.309 -0.810 1.00 24.70 74 ILE A O 1
ATOM 503 N N . ILE A 1 75 ? -16.611 73.658 -1.869 1.00 23.61 75 ILE A N 1
ATOM 504 C CA . ILE A 1 75 ? -16.518 72.364 -1.187 1.00 22.91 75 ILE A CA 1
ATOM 505 C C . ILE A 1 75 ? -15.283 72.311 -0.282 1.00 22.31 75 ILE A C 1
ATOM 506 O O . ILE A 1 75 ? -14.161 72.418 -0.766 1.00 21.84 75 ILE A O 1
ATOM 511 N N . SER A 1 76 ? -15.495 72.152 1.021 1.00 21.73 76 SER A N 1
ATOM 512 C CA . SER A 1 76 ? -14.388 72.149 1.980 1.00 22.21 76 SER A CA 1
ATOM 513 C C . SER A 1 76 ? -14.113 70.737 2.459 1.00 22.33 76 SER A C 1
ATOM 514 O O . SER A 1 76 ? -15.020 70.057 2.937 1.00 22.59 76 SER A O 1
ATOM 517 N N . LEU A 1 77 ? -12.861 70.308 2.357 1.00 22.02 77 LEU A N 1
ATOM 518 C CA . LEU A 1 77 ? -12.519 68.931 2.677 1.00 22.11 77 LEU A CA 1
ATOM 519 C C . LEU A 1 77 ? -11.306 68.840 3.593 1.00 22.22 77 LEU A C 1
ATOM 520 O O . LEU A 1 77 ? -10.269 69.487 3.358 1.00 22.32 77 LEU A O 1
ATOM 525 N N . MET A 1 78 ? -11.456 68.041 4.641 1.00 21.88 78 MET A N 1
ATOM 526 C CA . MET A 1 78 ? -10.327 67.627 5.457 1.00 22.05 78 MET A CA 1
ATOM 527 C C . MET A 1 78 ? -9.926 66.213 5.068 1.00 22.07 78 MET A C 1
ATOM 528 O O . MET A 1 78 ? -10.672 65.258 5.303 1.00 21.93 78 MET A O 1
ATOM 533 N N . LEU A 1 79 ? -8.759 66.076 4.450 1.00 22.24 79 LEU A N 1
ATOM 534 C CA . LEU A 1 79 ? -8.255 64.745 4.098 1.00 22.35 79 LEU A CA 1
ATOM 535 C C . LEU A 1 79 ? -7.095 64.410 4.993 1.00 22.66 79 LEU A C 1
ATOM 536 O O . LEU A 1 79 ? -6.031 65.039 4.889 1.00 23.54 79 LEU A O 1
ATOM 541 N N . THR A 1 80 ? -7.291 63.451 5.892 1.00 22.55 80 THR A N 1
ATOM 542 C CA . THR A 1 80 ? -6.207 63.047 6.767 1.00 23.21 80 THR A CA 1
ATOM 543 C C . THR A 1 80 ? -5.761 61.647 6.408 1.00 23.85 80 THR A C 1
ATOM 544 O O . THR A 1 80 ? -6.379 61.020 5.541 1.00 24.63 80 THR A O 1
ATOM 548 N N . PRO A 1 81 ? -4.695 61.157 7.059 1.00 24.09 81 PRO A N 1
ATOM 549 C CA . PRO A 1 81 ? -4.294 59.754 6.916 1.00 24.26 81 PRO A CA 1
ATOM 550 C C . PRO A 1 81 ? -5.350 58.831 7.508 1.00 24.78 81 PRO A C 1
ATOM 551 O O . PRO A 1 81 ? -5.425 57.667 7.125 1.00 24.64 81 PRO A O 1
ATOM 555 N N . HIS A 1 82 ? -6.167 59.341 8.426 1.00 25.50 82 HIS A N 1
ATOM 556 C CA . HIS A 1 82 ? -7.116 58.476 9.131 1.00 26.21 82 HIS A CA 1
ATOM 557 C C . HIS A 1 82 ? -8.586 58.856 8.957 1.00 25.66 82 HIS A C 1
ATOM 558 O O . HIS A 1 82 ? -9.431 58.322 9.646 1.00 26.26 82 HIS A O 1
ATOM 565 N N . GLY A 1 83 ? -8.897 59.780 8.056 1.00 24.76 83 GLY A N 1
ATOM 566 C CA . GLY A 1 83 ? -10.262 60.239 7.937 1.00 23.57 83 GLY A CA 1
ATOM 567 C C . GLY A 1 83 ? -10.487 61.185 6.787 1.00 22.92 83 GLY A C 1
ATOM 568 O O . GLY A 1 83 ? -9.553 61.787 6.265 1.00 22.96 83 GLY A O 1
ATOM 569 N N . VAL A 1 84 ? -11.745 61.294 6.387 1.00 22.26 84 VAL A N 1
ATOM 570 C CA . VAL A 1 84 ? -12.182 62.309 5.443 1.00 22.18 84 VAL A CA 1
ATOM 571 C C . VAL A 1 84 ? -13.404 63.004 6.041 1.00 21.72 84 VAL A C 1
ATOM 572 O O . VAL A 1 84 ? -14.279 62.349 6.600 1.00 21.22 84 VAL A O 1
ATOM 576 N N . GLU A 1 85 ? -13.439 64.333 5.920 1.00 21.45 85 GLU A N 1
ATOM 577 C CA . GLU A 1 85 ? -14.576 65.132 6.323 1.00 21.27 85 GLU A CA 1
ATOM 578 C C . GLU A 1 85 ? -14.856 66.195 5.263 1.00 21.36 85 GLU A C 1
ATOM 579 O O . GLU A 1 85 ? -13.930 66.832 4.750 1.00 21.91 85 GLU A O 1
ATOM 585 N N . ALA A 1 86 ? -16.124 66.384 4.910 1.00 20.78 86 ALA A N 1
ATOM 586 C CA . ALA A 1 86 ? -16.430 67.315 3.819 1.00 20.65 86 ALA A CA 1
ATOM 587 C C . ALA A 1 86 ? -17.788 68.009 3.914 1.00 20.72 86 ALA A C 1
ATOM 588 O O . ALA A 1 86 ? -18.729 67.538 4.579 1.00 20.40 86 ALA A O 1
ATOM 590 N N . THR A 1 87 ? -17.870 69.152 3.249 1.00 20.67 87 THR A N 1
ATOM 591 C CA . THR A 1 87 ? -19.067 69.954 3.309 1.00 20.59 87 THR A CA 1
ATOM 592 C C . THR A 1 87 ? -19.128 70.977 2.194 1.00 21.27 87 THR A C 1
ATOM 593 O O . THR A 1 87 ? -18.103 71.471 1.680 1.00 22.07 87 THR A O 1
ATOM 597 N N . THR A 1 88 ? -20.361 71.306 1.879 1.00 21.05 88 THR A N 1
ATOM 598 C CA . THR A 1 88 ? -20.727 72.183 0.806 1.00 21.92 88 THR A CA 1
ATOM 599 C C . THR A 1 88 ? -21.064 73.550 1.394 1.00 22.33 88 THR A C 1
ATOM 600 O O . THR A 1 88 ? -21.309 74.515 0.673 1.00 22.47 88 THR A O 1
ATOM 604 N N . GLU A 1 89 ? -21.055 73.626 2.719 1.00 22.22 89 GLU A N 1
ATOM 605 C CA . GLU A 1 89 ? -21.380 74.856 3.405 1.00 22.91 89 GLU A CA 1
ATOM 606 C C . GLU A 1 89 ? -20.152 75.512 4.063 1.00 22.95 89 GLU A C 1
ATOM 607 O O . GLU A 1 89 ? -19.027 74.967 4.004 1.00 22.44 89 GLU A O 1
ATOM 613 N N . ARG A 1 90 ? -20.361 76.699 4.633 1.00 22.75 90 ARG A N 1
ATOM 614 C CA . ARG A 1 90 ? -19.285 77.489 5.214 1.00 23.47 90 ARG A CA 1
ATOM 615 C C . ARG A 1 90 ? -18.670 76.685 6.336 1.00 23.03 90 ARG A C 1
ATOM 616 O O . ARG A 1 90 ? -19.379 76.054 7.118 1.00 22.96 90 ARG A O 1
ATOM 624 N N . TRP A 1 91 ? -17.350 76.704 6.415 1.00 22.86 91 TRP A N 1
ATOM 625 C CA . TRP A 1 91 ? -16.653 75.966 7.459 1.00 23.07 91 TRP A CA 1
ATOM 626 C C . TRP A 1 91 ? -15.490 76.802 7.986 1.00 23.46 91 TRP A C 1
ATOM 627 O O . TRP A 1 91 ? -14.325 76.496 7.769 1.00 23.20 91 TRP A O 1
ATOM 638 N N . GLU A 1 92 ? -15.834 77.854 8.707 1.00 24.70 92 GLU A N 1
ATOM 639 C CA . GLU A 1 92 ? -14.932 78.993 8.873 1.00 25.74 92 GLU A CA 1
ATOM 640 C C . GLU A 1 92 ? -14.029 78.965 10.100 1.00 25.58 92 GLU A C 1
ATOM 641 O O . GLU A 1 92 ? -13.165 79.833 10.245 1.00 25.91 92 GLU A O 1
ATOM 647 N N . GLU A 1 93 ? -14.225 77.982 10.973 1.00 25.47 93 GLU A N 1
ATOM 648 C CA . GLU A 1 93 ? -13.328 77.782 12.113 1.00 25.28 93 GLU A CA 1
ATOM 649 C C . GLU A 1 93 ? -11.922 77.340 11.648 1.00 24.27 93 GLU A C 1
ATOM 650 O O . GLU A 1 93 ? -10.941 77.563 12.357 1.00 24.69 93 GLU A O 1
ATOM 656 N N . TRP A 1 94 ? -11.825 76.760 10.450 1.00 22.96 94 TRP A N 1
ATOM 657 C CA . TRP A 1 94 ? -10.564 76.198 9.955 1.00 21.79 94 TRP A CA 1
ATOM 658 C C . TRP A 1 94 ? -10.036 76.890 8.707 1.00 21.76 94 TRP A C 1
ATOM 659 O O . TRP A 1 94 ? -10.811 77.436 7.929 1.00 21.36 94 TRP A O 1
ATOM 670 N N . LYS A 1 95 ? -8.712 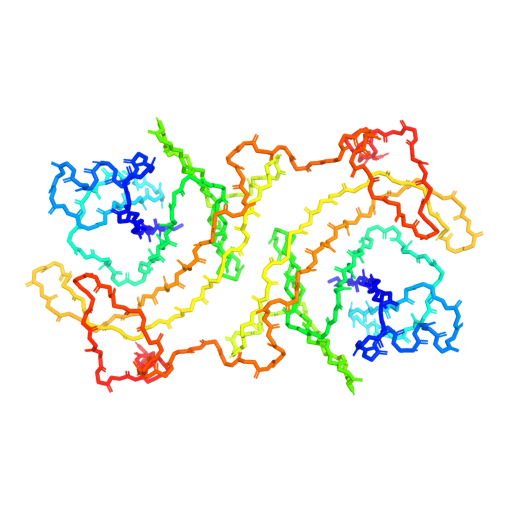76.841 8.528 1.00 22.11 95 LYS A N 1
ATOM 671 C CA . LYS A 1 95 ? -8.027 77.297 7.317 1.00 22.41 95 LYS A CA 1
ATOM 672 C C . LYS A 1 95 ? -8.114 76.193 6.251 1.00 22.20 95 LYS A C 1
ATOM 673 O O . LYS A 1 95 ? -8.117 75.003 6.587 1.00 21.39 95 LYS A O 1
ATOM 679 N N . PHE A 1 96 ? -8.104 76.599 4.978 1.00 21.85 96 PHE A N 1
ATOM 680 C CA . PHE A 1 96 ? -8.003 75.674 3.856 1.00 21.52 96 PHE A CA 1
ATOM 681 C C . PHE A 1 96 ? -7.069 76.206 2.795 1.00 21.83 96 PHE A C 1
ATOM 682 O O . PHE A 1 96 ? -6.921 77.413 2.634 1.00 21.92 96 PHE A O 1
ATOM 690 N N . GLU A 1 97 ? -6.476 75.293 2.040 1.00 21.87 97 GLU A N 1
ATOM 691 C CA . GLU A 1 97 ? -5.873 75.659 0.775 1.00 21.99 97 GLU A CA 1
ATOM 692 C C . GLU A 1 97 ? -6.981 75.890 -0.259 1.00 22.34 97 GLU A C 1
ATOM 693 O O . GLU A 1 97 ? -7.686 74.955 -0.640 1.00 22.28 97 GLU A O 1
ATOM 699 N N . GLY A 1 98 ? -7.132 77.140 -0.696 1.00 22.72 98 GLY A N 1
ATOM 700 C CA . GLY A 1 98 ? -8.006 77.486 -1.804 1.00 23.09 98 GLY A CA 1
ATOM 701 C C . GLY A 1 98 ? -7.545 76.838 -3.100 1.00 23.73 98 GLY A C 1
ATOM 702 O O . GLY A 1 98 ? -6.531 77.187 -3.669 1.00 23.35 98 GLY A O 1
ATOM 703 N N . VAL A 1 99 ? -8.299 75.854 -3.553 1.00 24.68 99 VAL A N 1
ATOM 704 C CA . VAL A 1 99 ? -7.955 75.124 -4.754 1.00 25.18 99 VAL A CA 1
ATOM 705 C C . VAL A 1 99 ? -8.846 75.673 -5.857 1.00 25.75 99 VAL A C 1
ATOM 706 O O . VAL A 1 99 ? -10.065 75.837 -5.663 1.00 26.36 99 VAL A O 1
ATOM 710 N N . SER A 1 100 ? -8.230 75.975 -6.994 1.00 25.31 100 SER A N 1
ATOM 711 C CA . SER A 1 100 ? -8.947 76.425 -8.179 1.00 25.78 100 SER A CA 1
ATOM 712 C C . SER A 1 100 ? -9.488 75.277 -9.057 1.00 25.64 100 SER A C 1
ATOM 713 O O . SER A 1 100 ? -8.952 74.155 -9.078 1.00 25.84 100 SER A O 1
ATOM 716 N N . VAL A 1 101 ? -10.532 75.597 -9.809 1.00 24.77 101 VAL A N 1
ATOM 717 C CA . VAL A 1 101 ? -11.136 74.672 -10.736 1.00 24.19 101 VAL A CA 1
ATOM 718 C C . VAL A 1 101 ? -10.727 75.075 -12.141 1.00 23.73 101 VAL A C 1
ATOM 719 O O . VAL A 1 101 ? -10.819 76.239 -12.507 1.00 23.48 101 VAL A O 1
ATOM 723 N N . THR A 1 102 ? -10.275 74.103 -12.924 1.00 23.51 102 THR A N 1
ATOM 724 C CA . THR A 1 102 ? -10.087 74.306 -14.354 1.00 23.04 102 THR A CA 1
ATOM 725 C C . THR A 1 102 ? -10.940 73.261 -15.051 1.00 22.70 102 THR A C 1
ATOM 726 O O . THR A 1 102 ? -10.662 72.084 -14.941 1.00 22.78 102 THR A O 1
ATOM 730 N N . PRO A 1 103 ? -12.004 73.682 -15.720 1.00 22.51 103 PRO A N 1
ATOM 731 C CA . PRO A 1 103 ? -12.873 72.742 -16.432 1.00 22.61 103 PRO A CA 1
ATOM 732 C C . PRO A 1 103 ? -12.130 71.993 -17.545 1.00 22.84 103 PRO A C 1
ATOM 733 O O . PRO A 1 103 ? -11.194 72.518 -18.134 1.00 23.03 103 PRO A O 1
ATOM 737 N N . MET A 1 104 ? -12.539 70.761 -17.807 1.00 23.06 104 MET A N 1
ATOM 738 C CA . MET A 1 104 ? -11.919 69.947 -18.844 1.00 23.34 104 MET A CA 1
ATOM 739 C C . MET A 1 104 ? -13.009 69.337 -19.677 1.00 23.11 104 MET A C 1
ATOM 740 O O . MET A 1 104 ? -13.976 68.803 -19.136 1.00 23.39 104 MET A O 1
ATOM 745 N N . ALA A 1 105 ? -12.855 69.429 -20.989 1.00 22.96 105 ALA A N 1
ATOM 746 C CA . ALA A 1 105 ? -13.698 68.691 -21.906 1.00 22.92 105 ALA A CA 1
ATOM 747 C C . ALA A 1 105 ? -13.103 67.285 -22.035 1.00 22.82 105 ALA A C 1
ATOM 748 O O . ALA A 1 105 ? -11.954 67.117 -22.447 1.00 22.94 105 ALA A O 1
ATOM 750 N N . THR A 1 106 ? -13.875 66.279 -21.643 1.00 22.70 106 THR A N 1
ATOM 751 C CA . THR A 1 106 ? -13.393 64.906 -21.664 1.00 22.65 106 THR A CA 1
ATOM 752 C C . THR A 1 106 ? -14.428 63.961 -22.238 1.00 23.12 106 THR A C 1
ATOM 753 O O . THR A 1 106 ? -15.519 64.378 -22.634 1.00 22.88 106 THR A O 1
ATOM 757 N N . ARG A 1 107 ? -14.048 62.683 -22.277 1.00 23.79 107 ARG A N 1
ATOM 758 C CA . ARG A 1 107 ? -14.975 61.569 -22.397 1.00 24.27 107 ARG A CA 1
ATOM 759 C C . ARG A 1 107 ? -14.742 60.607 -21.241 1.00 24.68 107 ARG A C 1
ATOM 760 O O . ARG A 1 107 ? -13.597 60.290 -20.910 1.00 24.47 107 ARG A O 1
ATOM 768 N N . VAL A 1 108 ? -15.835 60.150 -20.633 1.00 25.38 108 VAL A N 1
ATOM 769 C CA . VAL A 1 108 ? -15.784 59.263 -19.473 1.00 26.13 108 VAL A CA 1
ATOM 770 C C . VAL A 1 108 ? -16.934 58.251 -19.449 1.00 27.13 108 VAL A C 1
ATOM 771 O O . VAL A 1 108 ? -18.005 58.480 -20.039 1.00 27.15 108 VAL A O 1
ATOM 775 N N . GLN A 1 109 ? -16.686 57.140 -18.754 1.00 28.12 109 GLN A N 1
ATOM 776 C CA . GLN A 1 109 ? -17.701 56.142 -18.421 1.00 29.00 109 GLN A CA 1
ATOM 777 C C . GLN A 1 109 ? -18.724 56.705 -17.431 1.00 29.41 109 GLN A C 1
ATOM 778 O O . GLN A 1 109 ? -18.363 57.109 -16.315 1.00 29.24 109 GLN A O 1
ATOM 784 N N . TYR A 1 110 ? -19.986 56.743 -17.864 1.00 30.02 110 TYR A N 1
ATOM 785 C CA . TYR A 1 110 ? -21.131 57.048 -17.002 1.00 30.55 110 TYR A CA 1
ATOM 786 C C . TYR A 1 110 ? -22.177 55.948 -17.157 1.00 31.06 110 TYR A C 1
ATOM 787 O O . TYR A 1 110 ? -22.639 55.674 -18.276 1.00 31.05 110 TYR A O 1
ATOM 796 N N . ASN A 1 111 ? -22.542 55.327 -16.034 1.00 31.59 111 ASN A N 1
ATOM 797 C CA . ASN A 1 111 ? -23.392 54.128 -16.019 1.00 32.20 111 ASN A CA 1
ATOM 798 C C . ASN A 1 111 ? -22.866 53.062 -16.974 1.00 32.11 111 ASN A C 1
ATOM 799 O O . ASN A 1 111 ? -23.619 52.497 -17.764 1.00 32.66 111 ASN A O 1
ATOM 804 N N . GLY A 1 112 ? -21.561 52.818 -16.911 1.00 32.16 112 GLY A N 1
ATOM 805 C CA . GLY A 1 112 ? -20.892 51.881 -17.799 1.00 31.88 112 GLY A CA 1
ATOM 806 C C . GLY A 1 112 ? -20.922 52.230 -19.279 1.00 31.65 112 GLY A C 1
ATOM 807 O O . GLY A 1 112 ? -20.819 51.329 -20.106 1.00 31.88 112 GLY A O 1
ATOM 808 N N . VAL A 1 113 ? -21.071 53.514 -19.623 1.00 31.52 113 VAL A N 1
ATOM 809 C CA . VAL A 1 113 ? -21.121 53.948 -21.036 1.00 31.21 113 VAL A CA 1
ATOM 810 C C . VAL A 1 113 ? -20.304 55.229 -21.277 1.00 30.99 113 VAL A C 1
ATOM 811 O O . VAL A 1 113 ? -20.249 56.116 -20.405 1.00 30.81 113 VAL A O 1
ATOM 815 N N . MET A 1 114 ? -19.688 55.319 -22.462 1.00 30.41 114 MET A N 1
ATOM 816 C CA . MET A 1 114 ? -18.798 56.433 -22.819 1.00 30.03 114 MET A CA 1
ATOM 817 C C . MET A 1 114 ? -19.543 57.682 -23.298 1.00 29.72 114 MET A C 1
ATOM 818 O O . MET A 1 114 ? -20.239 57.651 -24.319 1.00 29.77 114 MET A O 1
ATOM 823 N N . VAL A 1 115 ? -19.379 58.779 -22.558 1.00 29.38 115 VAL A N 1
ATOM 824 C CA . VAL A 1 115 ? -20.067 60.039 -22.855 1.00 29.02 115 VAL A CA 1
ATOM 825 C C . VAL A 1 115 ? -19.111 61.242 -22.826 1.00 28.72 115 VAL A C 1
ATOM 826 O O . VAL A 1 115 ? -18.121 61.247 -22.098 1.00 28.36 115 VAL A O 1
ATOM 830 N N . ASP A 1 116 ? -19.412 62.246 -23.648 1.00 28.46 116 ASP A N 1
ATOM 831 C CA . ASP A 1 116 ? -18.726 63.528 -23.617 1.00 28.11 116 ASP A CA 1
ATOM 832 C C . ASP A 1 116 ? -19.138 64.275 -22.356 1.00 27.61 116 ASP A C 1
ATOM 833 O O . ASP A 1 116 ? -20.326 64.377 -22.068 1.00 27.97 116 ASP A O 1
ATOM 838 N N . ALA A 1 117 ? -18.166 64.780 -21.596 1.00 26.76 117 ALA A N 1
ATOM 839 C CA . ALA A 1 117 ? -18.461 65.324 -20.272 1.00 25.92 117 ALA A CA 1
ATOM 840 C C . ALA A 1 117 ? -17.523 66.427 -19.810 1.00 25.52 117 ALA A C 1
ATOM 841 O O . ALA A 1 117 ? -16.348 66.469 -20.168 1.00 24.80 117 ALA A O 1
ATOM 843 N N . GLU A 1 118 ? -18.071 67.326 -19.003 1.00 25.46 118 GLU A N 1
ATOM 844 C CA . GLU A 1 118 ? -17.266 68.324 -18.326 1.00 25.37 118 GLU A CA 1
ATOM 845 C C . GLU A 1 118 ? -16.817 67.758 -16.992 1.00 24.92 118 GLU A C 1
ATOM 846 O O . GLU A 1 118 ? -17.629 67.250 -16.223 1.00 24.85 118 GLU A O 1
ATOM 852 N N . ILE A 1 119 ? -15.513 67.805 -16.755 1.00 24.50 119 ILE A N 1
ATOM 853 C CA . ILE A 1 119 ? -14.935 67.471 -15.465 1.00 24.54 119 ILE A CA 1
ATOM 854 C C . ILE A 1 119 ? -14.203 68.697 -14.953 1.00 24.37 119 ILE A C 1
ATOM 855 O O . ILE A 1 119 ? -13.606 69.434 -15.720 1.00 24.28 119 ILE A O 1
ATOM 860 N N . LYS A 1 120 ? -14.240 68.915 -13.649 1.00 24.60 120 LYS A N 1
ATOM 861 C CA . LYS A 1 120 ? -13.555 70.060 -13.083 1.00 24.65 120 LYS A CA 1
ATOM 862 C C . LYS A 1 120 ? -12.269 69.580 -12.443 1.00 24.24 120 LYS A C 1
ATOM 863 O O . LYS A 1 120 ? -12.307 68.808 -11.478 1.00 24.62 120 LYS A O 1
ATOM 869 N N . TYR A 1 121 ? -11.138 69.994 -13.021 1.00 23.60 121 TYR A N 1
ATOM 870 C CA . TYR A 1 121 ? -9.822 69.606 -12.517 1.00 23.57 121 TYR A CA 1
ATOM 871 C C . TYR A 1 121 ? -9.299 70.562 -11.442 1.00 24.02 121 TYR A C 1
ATOM 872 O O . TYR A 1 121 ? -9.244 71.782 -11.649 1.00 24.68 121 TYR A O 1
ATOM 881 N N . CYS A 1 122 ? -8.891 69.993 -10.312 1.00 24.09 122 CYS A N 1
ATOM 882 C CA . CYS A 1 122 ? -8.480 70.762 -9.139 1.00 24.15 122 CYS A CA 1
ATOM 883 C C . CYS A 1 122 ? -7.195 70.171 -8.587 1.00 24.60 122 CYS A C 1
ATOM 884 O O . CYS A 1 122 ? -7.152 68.986 -8.229 1.00 24.27 122 CYS A O 1
ATOM 887 N N . LYS A 1 123 ? -6.151 70.991 -8.541 1.00 24.90 123 LYS A N 1
ATOM 888 C CA . LYS A 1 123 ? -4.863 70.546 -8.052 1.00 26.25 123 LYS A CA 1
ATOM 889 C C . LYS A 1 123 ? -4.525 71.276 -6.762 1.00 26.43 123 LYS A C 1
ATOM 890 O O . LYS A 1 123 ? -4.416 72.504 -6.736 1.00 27.50 123 LYS A O 1
ATOM 896 N N . GLY A 1 124 ? -4.375 70.510 -5.693 1.00 26.67 124 GLY A N 1
ATOM 897 C CA . GLY A 1 124 ? -4.019 71.047 -4.393 1.00 26.66 124 GLY A CA 1
ATOM 898 C C . GLY A 1 124 ? -2.561 70.738 -4.131 1.00 26.57 124 GLY A C 1
ATOM 899 O O . GLY A 1 124 ? -2.053 69.730 -4.592 1.00 26.28 124 GLY A O 1
ATOM 900 N N . MET A 1 125 ? -1.896 71.619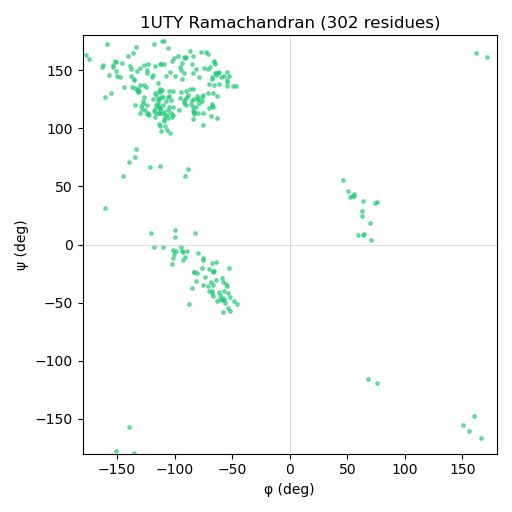 -3.396 1.00 26.60 125 MET A N 1
ATOM 901 C CA . MET A 1 125 ? -0.469 71.502 -3.153 1.00 26.40 125 MET A CA 1
ATOM 902 C C . MET A 1 125 ? -0.163 70.928 -1.7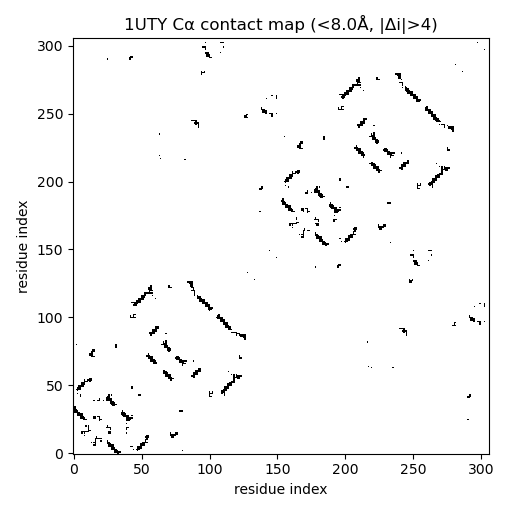57 1.00 26.16 125 MET A C 1
ATOM 903 O O . MET A 1 125 ? 0.972 70.554 -1.483 1.00 26.72 125 MET A O 1
ATOM 908 N N . GLY A 1 126 ? -1.170 70.847 -0.895 1.00 25.28 126 GLY A N 1
ATOM 909 C CA . GLY A 1 126 ? -1.004 70.246 0.413 1.00 25.07 126 GLY A CA 1
ATOM 910 C C . GLY A 1 126 ? -0.234 71.087 1.417 1.00 25.03 126 GLY A C 1
ATOM 911 O O . GLY A 1 126 ? 0.489 70.542 2.251 1.00 25.58 126 GLY A O 1
ATOM 912 N N . ILE A 1 127 ? -0.411 72.406 1.355 1.00 24.77 127 ILE A N 1
ATOM 913 C CA . ILE A 1 127 ? 0.293 73.355 2.224 1.00 24.42 127 ILE A CA 1
ATOM 914 C C . ILE A 1 127 ? -0.507 73.845 3.448 1.00 24.50 127 ILE A C 1
ATOM 915 O O . ILE A 1 127 ? 0.021 74.608 4.261 1.00 25.03 127 ILE A O 1
ATOM 920 N N . VAL A 1 128 ? -1.782 73.463 3.562 1.00 23.58 128 VAL A N 1
ATOM 921 C CA . VAL A 1 128 ? -2.537 73.739 4.781 1.00 22.26 128 VAL A CA 1
ATOM 922 C C . VAL A 1 128 ? -2.906 72.405 5.427 1.00 22.20 128 VAL A C 1
ATOM 923 O O . VAL A 1 128 ? -3.598 71.574 4.818 1.00 22.11 128 VAL A O 1
ATOM 927 N N . GLN A 1 129 ? -2.436 72.211 6.653 1.00 21.00 129 GLN A N 1
ATOM 928 C CA . GLN A 1 129 ? -2.707 71.007 7.406 1.00 21.03 129 GLN A CA 1
ATOM 929 C C . GLN A 1 129 ? -4.173 70.977 7.800 1.00 21.10 129 GLN A C 1
ATOM 930 O O . GLN A 1 129 ? -4.802 72.040 7.937 1.00 21.15 129 GLN A O 1
ATOM 936 N N . PRO A 1 130 ? -4.718 69.771 7.979 1.00 20.44 130 PRO A N 1
ATOM 937 C CA . PRO A 1 130 ? -6.100 69.617 8.409 1.00 20.30 130 PRO A CA 1
ATOM 938 C C . PRO A 1 130 ? -6.270 70.170 9.827 1.00 20.35 130 PRO A C 1
ATOM 939 O O . PRO A 1 130 ? -5.339 70.105 10.635 1.00 19.62 130 PRO A O 1
ATOM 943 N N . TYR A 1 131 ? -7.449 70.716 10.101 1.00 20.39 131 TYR A N 1
ATOM 944 C CA . TYR A 1 131 ? -7.831 71.186 11.429 1.00 21.34 131 TYR A CA 1
ATOM 945 C C . TYR A 1 131 ? -6.881 72.203 12.050 1.00 22.02 131 TYR A C 1
ATOM 946 O O . TYR A 1 131 ? -6.572 72.122 13.235 1.00 22.85 131 TYR A O 1
ATOM 955 N N . MET A 1 132 ? -6.435 73.167 11.243 1.00 22.83 132 MET A N 1
ATOM 956 C CA . MET A 1 132 ? -5.771 74.373 11.740 1.00 23.41 132 MET A CA 1
ATOM 957 C C . MET A 1 132 ? -6.792 75.516 11.882 1.00 23.38 132 MET A C 1
ATOM 958 O O . MET A 1 132 ? -7.506 75.840 10.934 1.00 23.65 132 MET A O 1
ATOM 963 N N . ARG A 1 133 ? -6.868 76.111 13.069 1.00 23.46 133 ARG A N 1
ATOM 964 C CA . ARG A 1 133 ? -7.767 77.237 13.327 1.00 24.56 133 ARG A CA 1
ATOM 965 C C . ARG A 1 133 ? -7.543 78.374 12.332 1.00 24.09 133 ARG A C 1
ATOM 966 O O . ARG A 1 133 ? -6.410 78.684 11.995 1.00 24.23 133 ARG A O 1
ATOM 974 N N . ASN A 1 134 ? -8.616 79.003 11.865 1.00 24.12 134 ASN A N 1
ATOM 975 C CA . ASN A 1 134 ? -8.440 80.178 11.024 1.00 23.75 134 ASN A CA 1
ATOM 976 C C . ASN A 1 134 ? -8.351 81.445 11.857 1.00 23.42 134 ASN A C 1
ATOM 977 O O . ASN A 1 134 ? -9.223 82.306 11.795 1.00 23.43 134 ASN A O 1
ATOM 982 N N . ASP A 1 135 ? -7.294 81.535 12.654 1.00 23.34 135 ASP A N 1
ATOM 983 C CA . ASP A 1 135 ? -7.016 82.734 13.441 1.00 23.80 135 ASP A CA 1
ATOM 984 C C . ASP A 1 135 ? -5.545 82.774 13.812 1.00 22.94 135 ASP A C 1
ATOM 985 O O . ASP A 1 135 ? -4.820 81.809 13.575 1.00 23.57 135 ASP A O 1
ATOM 990 N N . PHE A 1 136 ? -5.108 83.881 14.390 1.00 21.91 136 PHE A N 1
ATOM 991 C CA . PHE A 1 136 ? -3.719 84.023 14.787 1.00 20.85 136 PHE A CA 1
ATOM 992 C C . PHE A 1 136 ? -3.556 84.034 16.291 1.00 20.28 136 PHE A C 1
ATOM 993 O O . PHE A 1 136 ? -4.264 84.760 16.985 1.00 20.17 136 PHE A O 1
ATOM 1001 N N . ASP A 1 137 ? -2.599 83.252 16.785 1.00 19.62 137 ASP A N 1
ATOM 1002 C CA . ASP A 1 137 ? -2.005 83.537 18.090 1.00 19.57 137 ASP A CA 1
ATOM 1003 C C . ASP A 1 137 ? -1.278 84.871 17.967 1.00 19.06 137 ASP A C 1
ATOM 1004 O O . ASP A 1 137 ? -0.857 85.260 16.877 1.00 18.19 137 ASP A O 1
ATOM 1009 N N . ARG A 1 138 ? -1.113 85.558 19.089 1.00 19.09 138 ARG A N 1
ATOM 1010 C CA . ARG A 1 138 ? -0.462 86.857 19.068 1.00 19.38 138 ARG A CA 1
ATOM 1011 C C . ARG A 1 138 ? 0.955 86.813 18.486 1.00 19.83 138 ARG A C 1
ATOM 1012 O O . ARG A 1 138 ? 1.384 87.773 17.843 1.00 19.74 138 ARG A O 1
ATOM 1020 N N . ASN A 1 139 ? 1.666 85.699 18.677 1.00 20.39 139 ASN A N 1
ATOM 1021 C CA . ASN A 1 139 ? 2.999 85.573 18.092 1.00 21.24 139 ASN A CA 1
ATOM 1022 C C . ASN A 1 139 ? 3.018 85.309 16.577 1.00 21.55 139 ASN A C 1
ATOM 1023 O O . ASN A 1 139 ? 4.052 85.436 15.934 1.00 21.78 139 ASN A O 1
ATOM 1028 N N . GLU A 1 140 ? 1.860 84.983 16.019 1.00 22.35 140 GLU A N 1
ATOM 1029 C CA . GLU A 1 140 ? 1.725 84.674 14.590 1.00 23.53 140 GLU A CA 1
ATOM 1030 C C . GLU A 1 140 ? 1.175 85.836 13.782 1.00 23.31 140 GLU A C 1
ATOM 1031 O O . GLU A 1 140 ? 1.109 85.760 12.566 1.00 23.74 140 GLU A O 1
ATOM 1037 N N . MET A 1 141 ? 0.741 86.895 14.452 1.00 23.36 141 MET A N 1
ATOM 1038 C CA . MET A 1 141 ? 0.108 87.995 13.744 1.00 23.28 141 MET A CA 1
ATOM 1039 C C . MET A 1 141 ? 1.129 88.747 12.905 1.00 22.64 141 MET A C 1
ATOM 1040 O O . MET A 1 141 ? 2.264 88.968 13.345 1.00 22.17 141 MET A O 1
ATOM 1045 N N . PRO A 1 142 ? 0.728 89.115 11.687 1.00 22.39 142 PRO A N 1
ATOM 1046 C CA . PRO A 1 142 ? 1.561 89.962 10.824 1.00 21.98 142 PRO A CA 1
ATOM 1047 C C . PRO A 1 142 ? 1.750 91.336 11.436 1.00 21.96 142 PRO A C 1
ATOM 1048 O O . PRO A 1 142 ? 0.851 91.827 12.123 1.00 21.27 142 PRO A O 1
ATOM 1052 N N . ASP A 1 143 ? 2.926 91.921 11.224 1.00 22.44 143 ASP A N 1
ATOM 1053 C CA . ASP A 1 143 ? 3.158 93.309 11.567 1.00 23.08 143 ASP A CA 1
ATOM 1054 C C . ASP A 1 143 ? 2.663 94.161 10.412 1.00 22.25 143 ASP A C 1
ATOM 1055 O O . ASP A 1 143 ? 3.278 94.183 9.342 1.00 22.57 143 ASP A O 1
ATOM 1060 N N . LEU A 1 144 ? 1.545 94.847 10.627 1.00 21.03 144 LEU A N 1
ATOM 1061 C CA . LEU A 1 144 ? 0.945 95.665 9.575 1.00 19.68 144 LEU A CA 1
ATOM 1062 C C . LEU A 1 144 ? 0.939 97.148 9.938 1.00 18.64 144 LEU A C 1
ATOM 1063 O O . LEU A 1 144 ? 0.497 97.517 11.028 1.00 18.88 144 LEU A O 1
ATOM 1068 N N . PRO A 1 145 ? 1.440 97.996 9.034 1.00 17.49 145 PRO A N 1
ATOM 1069 C CA . PRO A 1 145 ? 1.447 99.446 9.265 1.00 16.73 145 PRO A CA 1
ATOM 1070 C C . PRO A 1 145 ? 0.051 99.981 9.588 1.00 16.11 145 PRO A C 1
ATOM 1071 O O . PRO A 1 145 ? -0.939 99.521 9.013 1.00 15.36 145 PRO A O 1
ATOM 1075 N N . GLY A 1 146 ? -0.010 100.932 10.520 1.00 16.06 146 GLY A N 1
ATOM 1076 C CA . GLY A 1 146 ? -1.260 101.511 10.983 1.00 15.97 146 GLY A CA 1
ATOM 1077 C C . GLY A 1 146 ? -2.253 100.528 11.586 1.00 16.23 146 GLY A C 1
ATOM 1078 O O . GLY A 1 146 ? -3.391 100.907 11.850 1.00 16.17 146 GLY A O 1
ATOM 1079 N N . VAL A 1 147 ? -1.836 99.278 11.795 1.00 16.41 147 VAL A N 1
ATOM 1080 C CA . VAL A 1 147 ? -2.688 98.257 12.409 1.00 17.08 147 VAL A CA 1
ATOM 1081 C C . VAL A 1 147 ? -2.187 97.928 13.817 1.00 18.20 147 VAL A C 1
ATOM 1082 O O . VAL A 1 147 ? -1.155 97.283 13.995 1.00 18.19 147 VAL A O 1
ATOM 1086 N N . MET A 1 148 ? -2.917 98.412 14.814 1.00 19.50 148 MET A N 1
ATOM 1087 C CA . MET A 1 148 ? -2.565 98.191 16.212 1.00 20.58 148 MET A CA 1
ATOM 1088 C C . MET A 1 148 ? -3.264 96.942 16.733 1.00 20.61 148 MET A C 1
ATOM 1089 O O . MET A 1 148 ? -4.235 96.467 16.132 1.00 20.63 148 MET A O 1
ATOM 1094 N N . ARG A 1 149 ? -2.754 96.413 17.842 1.00 20.97 149 ARG A N 1
ATOM 1095 C CA . ARG A 1 149 ? -3.356 95.257 18.505 1.00 21.39 149 ARG A CA 1
ATOM 1096 C C . ARG A 1 149 ? -4.581 95.646 19.332 1.00 21.29 149 ARG A C 1
ATOM 1097 O O . ARG A 1 149 ? -4.621 96.719 19.932 1.00 21.58 149 ARG A O 1
ATOM 1105 N N . SER A 1 150 ? -5.569 94.759 19.336 1.00 21.38 150 SER A N 1
ATOM 1106 C CA . SER A 1 150 ? -6.781 94.876 20.135 1.00 21.44 150 SER A CA 1
ATOM 1107 C C . SER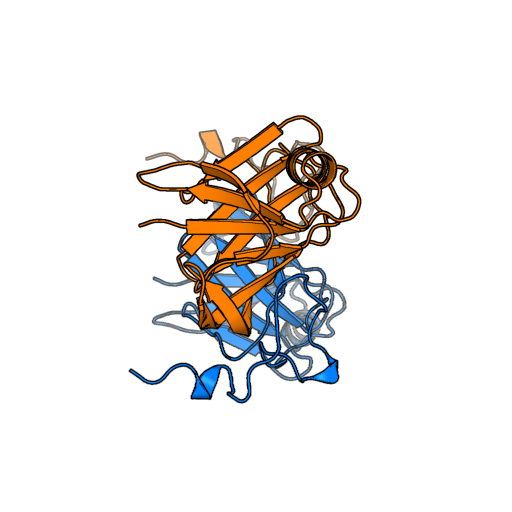 A 1 150 ? -6.624 94.087 21.440 1.00 22.14 150 SER A C 1
ATOM 1108 O O . SER A 1 150 ? -5.870 93.102 21.494 1.00 21.74 150 SER A O 1
ATOM 1111 N N . ASN A 1 151 ? -7.344 94.524 22.477 1.00 22.72 151 ASN A N 1
ATOM 1112 C CA . ASN A 1 151 ? -7.498 93.758 23.715 1.00 23.54 151 ASN A CA 1
ATOM 1113 C C . ASN A 1 151 ? -8.493 92.609 23.544 1.00 24.50 151 ASN A C 1
ATOM 1114 O O . ASN A 1 151 ? -8.484 91.647 24.320 1.00 24.79 151 ASN A O 1
ATOM 1119 N N . TYR A 1 152 ? -9.341 92.710 22.519 1.00 25.45 152 TYR A N 1
ATOM 1120 C CA . TYR A 1 152 ? -10.384 91.721 22.271 1.00 26.31 152 TYR A CA 1
ATOM 1121 C C . TYR A 1 152 ? -9.933 90.593 21.340 1.00 27.14 152 TYR A C 1
ATOM 1122 O O . TYR A 1 152 ? -8.934 90.714 20.624 1.00 27.36 152 TYR A O 1
ATOM 1131 N N . ASP A 1 153 ? -10.673 89.486 21.404 1.00 27.88 153 ASP A N 1
ATOM 1132 C CA . ASP A 1 153 ? -10.587 88.371 20.471 1.00 28.57 153 ASP A CA 1
ATOM 1133 C C . ASP A 1 153 ? -11.296 88.765 19.194 1.00 28.96 153 ASP A C 1
ATOM 1134 O O . ASP A 1 153 ? -12.059 89.726 19.195 1.00 29.04 153 ASP A O 1
ATOM 1139 N N . ILE A 1 154 ? -11.082 88.009 18.119 1.00 29.41 154 ILE A N 1
ATOM 1140 C CA . ILE A 1 154 ? -11.977 88.084 16.966 1.00 30.42 154 ILE A CA 1
ATOM 1141 C C . ILE A 1 154 ? -13.400 87.757 17.432 1.00 30.85 154 ILE A C 1
ATOM 1142 O O . ILE A 1 154 ? -14.301 88.586 17.300 1.00 30.92 154 ILE A O 1
ATOM 1144 N N . ARG A 1 155 ? -13.580 86.569 18.013 1.00 31.72 155 ARG A N 1
ATOM 1145 C CA . ARG A 1 155 ? -14.876 86.133 18.557 1.00 32.49 155 ARG A CA 1
ATOM 1146 C C . ARG A 1 155 ? -15.484 87.128 19.553 1.00 32.94 155 ARG A C 1
ATOM 1147 O O . ARG A 1 155 ? -16.690 87.395 19.514 1.00 32.99 155 ARG A O 1
ATOM 1149 N N . GLU A 1 156 ? -14.643 87.681 20.425 1.00 33.41 156 GLU A N 1
ATOM 1150 C CA . GLU A 1 156 ? -15.096 88.634 21.432 1.00 34.03 156 GLU A CA 1
ATOM 1151 C C . GLU A 1 156 ? -15.434 90.012 20.857 1.00 34.55 156 GLU A C 1
ATOM 1152 O O . GLU A 1 156 ? -16.264 90.733 21.419 1.00 34.64 156 GLU A O 1
ATOM 1158 N N . LEU A 1 157 ? -14.784 90.380 19.751 1.00 35.29 157 LEU A N 1
ATOM 1159 C CA . LEU A 1 157 ? -15.031 91.672 19.095 1.00 36.09 157 LEU A CA 1
ATOM 1160 C C . LEU A 1 157 ? -16.401 91.713 18.406 1.00 36.97 157 LEU A C 1
ATOM 1161 O O . LEU A 1 157 ? -17.063 92.756 18.387 1.00 36.96 157 LEU A O 1
ATOM 1166 N N . ARG A 1 158 ? -16.809 90.579 17.840 1.00 38.00 158 ARG A N 1
ATOM 1167 C CA . ARG A 1 158 ? -18.170 90.403 17.344 1.00 39.33 158 ARG A CA 1
ATOM 1168 C C . ARG A 1 158 ? -19.098 90.334 18.568 1.00 40.51 158 ARG A C 1
ATOM 1169 O O . ARG A 1 158 ? -18.958 89.434 19.405 1.00 40.75 158 ARG A O 1
ATOM 1177 N N . GLN A 1 159 ? -20.016 91.301 18.681 1.00 41.86 159 GLN A N 1
ATOM 1178 C CA . GLN A 1 159 ? -20.740 91.563 19.934 1.00 43.17 159 GLN A CA 1
ATOM 1179 C C . GLN A 1 159 ? -22.061 92.366 19.784 1.00 44.63 159 GLN A C 1
ATOM 1180 O O . GLN A 1 159 ? -22.452 93.118 20.692 1.00 44.53 159 GLN A O 1
ATOM 1186 N N . LYS A 1 160 ? -22.751 92.201 18.654 1.00 46.52 160 LYS A N 1
ATOM 1187 C CA . LYS A 1 160 ? -23.985 92.958 18.382 1.00 47.87 160 LYS A CA 1
ATOM 1188 C C . LYS A 1 160 ? -23.674 94.351 17.801 1.00 48.90 160 LYS A C 1
ATOM 1189 O O . LYS A 1 160 ? -22.514 94.661 17.473 1.00 49.70 160 LYS A O 1
ATOM 1190 N N . PHE B 1 8 ? -22.980 95.738 -2.702 1.00 30.84 8 PHE B N 1
ATOM 1191 C CA . PHE B 1 8 ? -22.320 96.489 -1.586 1.00 30.58 8 PHE B CA 1
ATOM 1192 C C . PHE B 1 8 ? -20.824 96.707 -1.849 1.00 30.15 8 PHE B C 1
ATOM 1193 O O . PHE B 1 8 ? -20.245 96.112 -2.773 1.00 30.34 8 PHE B O 1
ATOM 1195 N N . THR B 1 9 ? -20.213 97.563 -1.029 1.00 29.31 9 THR B N 1
ATOM 1196 C CA . THR B 1 9 ? -18.858 98.069 -1.268 1.00 28.70 9 THR B CA 1
ATOM 1197 C C . THR B 1 9 ? -17.757 97.210 -0.649 1.00 28.16 9 THR B C 1
ATOM 1198 O O . THR B 1 9 ? -17.830 96.861 0.526 1.00 28.61 9 THR B O 1
ATOM 1202 N N . LYS B 1 10 ? -16.730 96.900 -1.433 1.00 27.02 10 LYS B N 1
ATOM 1203 C CA . LYS B 1 10 ? -15.576 96.176 -0.922 1.00 26.01 10 LYS B CA 1
ATOM 1204 C C . LYS B 1 10 ? -14.330 97.060 -0.916 1.00 25.38 10 LYS B C 1
ATOM 1205 O O . LYS B 1 10 ? -14.018 97.722 -1.904 1.00 25.34 10 LYS B O 1
ATOM 1211 N N . ASN B 1 11 ? -13.624 97.086 0.206 1.00 24.71 11 ASN B N 1
ATOM 1212 C CA . ASN B 1 11 ? -12.381 97.843 0.288 1.00 24.33 11 ASN B CA 1
ATOM 1213 C C . ASN B 1 11 ? -11.188 96.938 0.481 1.00 23.64 11 ASN B C 1
ATOM 1214 O O . ASN B 1 11 ? -11.110 96.186 1.451 1.00 23.67 11 ASN B O 1
ATOM 1219 N N . ILE B 1 12 ? -10.266 97.011 -0.465 1.00 23.42 12 ILE B N 1
ATOM 1220 C CA . ILE B 1 12 ? -9.070 96.180 -0.442 1.00 23.23 12 ILE B CA 1
ATOM 1221 C C . ILE B 1 12 ? -7.894 97.102 -0.267 1.00 23.25 12 ILE B C 1
ATOM 1222 O O . ILE B 1 12 ? -7.737 98.084 -1.006 1.00 23.96 12 ILE B O 1
ATOM 1227 N N . PHE B 1 13 ? -7.104 96.812 0.757 1.00 22.72 13 PHE B N 1
ATOM 1228 C CA . PHE B 1 13 ? -5.922 97.594 1.046 1.00 22.27 13 PHE B CA 1
ATOM 1229 C C . PHE B 1 13 ? -4.731 96.760 0.685 1.00 21.70 13 PHE B C 1
ATOM 1230 O O . PHE B 1 13 ? -4.362 95.822 1.385 1.00 21.60 13 PHE B O 1
ATOM 1238 N N . VAL B 1 14 ? -4.177 97.083 -0.470 1.00 21.50 14 VAL B N 1
ATOM 1239 C CA . VAL B 1 14 ? -3.040 96.359 -0.987 1.00 21.38 14 VAL B CA 1
ATOM 1240 C C . VAL B 1 14 ? -1.763 96.801 -0.299 1.00 21.79 14 VAL B C 1
ATOM 1241 O O . VAL B 1 14 ? -1.401 97.979 -0.320 1.00 21.64 14 VAL B O 1
ATOM 1245 N N . LEU B 1 15 ? -1.094 95.835 0.313 1.00 22.12 15 LEU B N 1
ATOM 1246 C CA . LEU B 1 15 ? 0.239 96.032 0.860 1.00 22.65 15 LEU B CA 1
ATOM 1247 C C . LEU B 1 15 ? 1.220 95.322 -0.057 1.00 22.95 15 LEU B C 1
ATOM 1248 O O . LEU B 1 15 ? 1.231 94.097 -0.155 1.00 23.34 15 LEU B O 1
ATOM 1253 N N . ASP B 1 16 ? 2.025 96.117 -0.746 1.00 23.66 16 ASP B N 1
ATOM 1254 C CA . ASP B 1 16 ? 3.014 95.618 -1.684 1.00 24.26 16 ASP B CA 1
ATOM 1255 C C . ASP B 1 16 ? 4.303 96.384 -1.388 1.00 24.52 16 ASP B C 1
ATOM 1256 O O . ASP B 1 16 ? 4.677 97.305 -2.127 1.00 24.80 16 ASP B O 1
ATOM 1261 N N . VAL B 1 17 ? 4.954 96.001 -0.287 1.00 24.65 17 VAL B N 1
ATOM 1262 C CA . VAL B 1 17 ? 6.139 96.687 0.251 1.00 25.14 17 VAL B CA 1
ATOM 1263 C C . VAL B 1 17 ? 7.258 96.831 -0.790 1.00 25.61 17 VAL B C 1
ATOM 1264 O O . VAL B 1 17 ? 7.961 97.834 -0.827 1.00 25.46 17 VAL B O 1
ATOM 1268 N N . THR B 1 18 ? 7.395 95.817 -1.635 1.00 26.29 18 THR B N 1
ATOM 1269 C CA . THR B 1 18 ? 8.426 95.759 -2.664 1.00 26.67 18 THR B CA 1
ATOM 1270 C C . THR B 1 18 ? 8.118 96.684 -3.851 1.00 26.73 18 THR B C 1
ATOM 1271 O O . THR B 1 18 ? 8.991 96.937 -4.673 1.00 27.14 18 THR B O 1
ATOM 1275 N N . ALA B 1 19 ? 6.884 97.187 -3.925 1.00 26.73 19 ALA B N 1
ATOM 1276 C CA . ALA B 1 19 ? 6.474 98.195 -4.916 1.00 26.53 19 ALA B CA 1
ATOM 1277 C C . ALA B 1 19 ? 6.563 97.733 -6.378 1.00 26.52 19 ALA B C 1
ATOM 1278 O O . ALA B 1 19 ? 6.763 98.539 -7.277 1.00 26.50 19 ALA B O 1
ATOM 1280 N N . LYS B 1 20 ? 6.410 96.436 -6.610 1.00 26.96 20 LYS B N 1
ATOM 1281 C CA . LYS B 1 20 ? 6.486 95.883 -7.966 1.00 27.20 20 LYS B CA 1
ATOM 1282 C C . LYS B 1 20 ? 5.165 96.006 -8.736 1.00 26.46 20 LYS B C 1
ATOM 1283 O O . LYS B 1 20 ? 5.159 95.994 -9.965 1.00 27.06 20 LYS B O 1
ATOM 1289 N N . THR B 1 21 ? 4.054 96.114 -8.019 1.00 25.35 21 THR B N 1
ATOM 1290 C CA . THR B 1 21 ? 2.763 96.396 -8.644 1.00 24.35 21 THR B CA 1
ATOM 1291 C C . THR B 1 21 ? 2.517 97.888 -8.725 1.00 24.43 21 THR B C 1
ATOM 1292 O O . THR B 1 21 ? 3.150 98.678 -8.021 1.00 24.17 21 THR B O 1
ATOM 1296 N N . LEU B 1 22 ? 1.586 98.268 -9.593 1.00 24.96 22 LEU B N 1
ATOM 1297 C CA . LEU B 1 22 ? 1.163 99.657 -9.716 1.00 25.40 22 LEU B CA 1
ATOM 1298 C C . LEU B 1 22 ? 0.668 100.155 -8.355 1.00 25.65 22 LEU B C 1
ATOM 1299 O O . LEU B 1 22 ? 0.938 101.288 -7.966 1.00 25.69 22 LEU B O 1
ATOM 1304 N N . CYS B 1 23 ? -0.045 99.295 -7.640 1.00 26.04 23 CYS B N 1
ATOM 1305 C CA . CYS B 1 23 ? -0.516 99.607 -6.298 1.00 27.41 23 CYS B CA 1
ATOM 1306 C C . CYS B 1 23 ? 0.593 100.057 -5.367 1.00 27.20 23 CYS B C 1
ATOM 1307 O O . CYS B 1 23 ? 0.501 101.126 -4.770 1.00 26.98 23 CYS B O 1
ATOM 1310 N N . GLY B 1 24 ? 1.631 99.228 -5.263 1.00 27.55 24 GLY B N 1
ATOM 1311 C CA . GLY B 1 24 ? 2.779 99.501 -4.424 1.00 28.15 24 GLY B CA 1
ATOM 1312 C C . GLY B 1 24 ? 3.531 100.751 -4.823 1.00 28.75 24 GLY B C 1
ATOM 1313 O O . GLY B 1 24 ? 3.963 101.515 -3.959 1.00 29.27 24 GLY B O 1
ATOM 1314 N N . ALA B 1 25 ? 3.702 100.960 -6.125 1.00 29.28 25 ALA B N 1
ATOM 1315 C CA . ALA B 1 25 ? 4.343 102.180 -6.627 1.00 29.71 25 ALA B CA 1
ATOM 1316 C C . ALA B 1 25 ? 3.489 103.426 -6.370 1.00 30.02 25 ALA B C 1
ATOM 1317 O O . ALA B 1 25 ? 4.018 104.468 -6.008 1.00 30.51 25 ALA B O 1
ATOM 1319 N N . ILE B 1 26 ? 2.174 103.315 -6.547 1.00 30.47 26 ILE B N 1
ATOM 1320 C CA . ILE B 1 26 ? 1.257 104.388 -6.155 1.00 30.77 26 ILE B CA 1
ATOM 1321 C C . ILE B 1 26 ? 1.576 104.744 -4.706 1.00 30.53 26 ILE B C 1
ATOM 1322 O O . ILE B 1 26 ? 1.921 105.877 -4.406 1.00 31.04 26 ILE B O 1
ATOM 1327 N N . ALA B 1 27 ? 1.506 103.746 -3.830 1.00 30.61 27 ALA B N 1
ATOM 1328 C CA . ALA B 1 27 ? 1.696 103.925 -2.391 1.00 30.42 27 ALA B CA 1
ATOM 1329 C C . ALA B 1 27 ? 3.074 104.467 -1.996 1.00 30.12 27 ALA B C 1
ATOM 1330 O O . ALA B 1 27 ? 3.146 105.402 -1.207 1.00 30.08 27 ALA B O 1
ATOM 1332 N N . LYS B 1 28 ? 4.147 103.896 -2.548 1.00 30.16 28 LYS B N 1
ATOM 1333 C CA . LYS B 1 28 ? 5.513 104.332 -2.226 1.00 30.63 28 LYS B CA 1
ATOM 1334 C C . LYS B 1 28 ? 5.733 105.784 -2.594 1.00 30.83 28 LYS B C 1
ATOM 1335 O O . LYS B 1 28 ? 6.318 106.544 -1.821 1.00 31.22 28 LYS B O 1
ATOM 1337 N N . LEU B 1 29 ? 5.249 106.168 -3.771 1.00 30.74 29 LEU B N 1
ATOM 1338 C CA . LEU B 1 29 ? 5.447 107.519 -4.271 1.00 30.52 29 LEU B CA 1
ATOM 1339 C C . LEU B 1 29 ? 4.627 108.551 -3.477 1.00 30.19 29 LEU B C 1
ATOM 1340 O O . LEU B 1 29 ? 4.952 109.746 -3.470 1.00 30.29 29 LEU B O 1
ATOM 1345 N N . SER B 1 30 ? 3.582 108.087 -2.795 1.00 29.20 30 SER B N 1
ATOM 1346 C CA . SER B 1 30 ? 2.837 108.952 -1.883 1.00 28.11 30 SER B CA 1
ATOM 1347 C C . SER B 1 30 ? 3.239 108.758 -0.406 1.00 26.77 30 SER B C 1
ATOM 1348 O O . SER B 1 30 ? 2.547 109.224 0.497 1.00 26.37 30 SER B O 1
ATOM 1351 N N . SER B 1 31 ? 4.349 108.059 -0.174 1.00 25.43 31 SER B N 1
ATOM 1352 C CA . SER B 1 31 ? 4.847 107.765 1.179 1.00 24.68 31 SER B CA 1
ATOM 1353 C C . SER B 1 31 ? 3.777 107.139 2.083 1.00 24.21 31 SER B C 1
ATOM 1354 O O . SER B 1 31 ? 3.658 107.474 3.262 1.00 23.99 31 SER B O 1
ATOM 1357 N N . GLN B 1 32 ? 2.995 106.234 1.509 1.00 23.60 32 GLN B N 1
ATOM 1358 C CA . GLN B 1 32 ? 1.972 105.528 2.262 1.00 23.14 32 GLN B CA 1
ATOM 1359 C C . GLN B 1 32 ? 2.209 104.024 2.125 1.00 22.47 32 GLN B C 1
ATOM 1360 O O . GLN B 1 32 ? 2.797 103.573 1.137 1.00 22.42 32 GLN B O 1
ATOM 1366 N N . PRO B 1 33 ? 1.828 103.258 3.142 1.00 21.71 33 PRO B N 1
ATOM 1367 C CA . PRO B 1 33 ? 1.991 101.800 3.097 1.00 21.29 33 PRO B CA 1
ATOM 1368 C C . PRO B 1 33 ? 0.983 101.070 2.210 1.00 21.14 33 PRO B C 1
ATOM 1369 O O . PRO B 1 33 ? 1.354 100.076 1.590 1.00 21.00 33 PRO B O 1
ATOM 1373 N N . TYR B 1 34 ? -0.258 101.545 2.146 1.00 21.22 34 TYR B N 1
ATOM 1374 C CA . TYR B 1 34 ? -1.304 100.838 1.405 1.00 21.07 34 TYR B CA 1
ATOM 1375 C C . TYR B 1 34 ? -1.785 101.587 0.174 1.00 21.67 34 TYR B C 1
ATOM 1376 O O . TYR B 1 34 ? -1.673 102.835 0.092 1.00 21.49 34 TYR B O 1
ATOM 1385 N N . CYS B 1 35 ? -2.317 100.814 -0.774 1.00 21.41 35 CYS B N 1
ATOM 1386 C CA . CYS B 1 35 ? -3.104 101.356 -1.855 1.00 22.07 35 CYS B CA 1
ATOM 1387 C C . CYS B 1 35 ? -4.514 100.855 -1.692 1.00 22.45 35 CYS B C 1
ATOM 1388 O O . CYS B 1 35 ? -4.766 99.656 -1.819 1.00 23.13 35 CYS B O 1
ATOM 1391 N N . GLN B 1 36 ? -5.442 101.755 -1.396 1.00 22.38 36 GLN B N 1
ATOM 1392 C CA . GLN B 1 36 ? -6.835 101.344 -1.316 1.00 22.32 36 GLN B CA 1
ATOM 1393 C C . GLN B 1 36 ? -7.400 101.132 -2.708 1.00 21.88 36 GLN B C 1
ATOM 1394 O O . GLN B 1 36 ? -7.270 101.984 -3.571 1.00 21.65 36 GLN B O 1
ATOM 1400 N N . ILE B 1 37 ? -8.006 99.968 -2.907 1.00 21.94 37 ILE B N 1
ATOM 1401 C CA . ILE B 1 37 ? -8.875 99.730 -4.047 1.00 22.05 37 ILE B CA 1
ATOM 1402 C C . ILE B 1 37 ? -10.301 99.607 -3.514 1.00 21.96 37 ILE B C 1
ATOM 1403 O O . ILE B 1 37 ? -10.611 98.687 -2.749 1.00 22.14 37 ILE B O 1
ATOM 1408 N N . LYS B 1 38 ? -11.145 100.567 -3.871 1.00 21.18 38 LYS B N 1
ATOM 1409 C CA . LYS B 1 38 ? -12.549 100.509 -3.502 1.00 21.18 38 LYS B CA 1
ATOM 1410 C C . LYS B 1 38 ? -13.391 100.088 -4.700 1.00 21.10 38 LYS B C 1
ATOM 1411 O O . LYS B 1 38 ? -13.323 100.702 -5.754 1.00 20.34 38 LYS B O 1
ATOM 1417 N N . ILE B 1 39 ? -14.160 99.016 -4.526 1.00 21.47 39 ILE B N 1
ATOM 1418 C CA . ILE B 1 39 ? -15.069 98.539 -5.562 1.00 22.28 39 ILE B CA 1
ATOM 1419 C C . ILE B 1 39 ? -16.493 98.621 -5.059 1.00 21.74 39 ILE B C 1
ATOM 1420 O O . ILE B 1 39 ? -16.796 98.134 -3.974 1.00 21.88 39 ILE B O 1
ATOM 1425 N N . GLY B 1 40 ? -17.369 99.216 -5.863 1.00 21.81 40 GLY B N 1
ATOM 1426 C CA . GLY B 1 40 ? -18.784 99.293 -5.552 1.00 21.14 40 GLY B CA 1
ATOM 1427 C C . GLY B 1 40 ? -19.407 100.398 -6.362 1.00 21.09 40 GLY B C 1
ATOM 1428 O O . GLY B 1 40 ? -18.962 100.664 -7.473 1.00 21.45 40 GLY B O 1
ATOM 1429 N N . ARG B 1 41 ? -20.426 101.043 -5.798 1.00 20.72 41 ARG B N 1
ATOM 1430 C CA . ARG B 1 41 ? -21.135 102.147 -6.441 1.00 20.25 41 ARG B CA 1
ATOM 1431 C C . ARG B 1 41 ? -20.174 103.327 -6.635 1.00 19.62 41 ARG B C 1
ATOM 1432 O O . ARG B 1 41 ? -20.294 104.105 -7.582 1.00 19.19 41 ARG B O 1
ATOM 1440 N N . VAL B 1 42 ? -19.219 103.433 -5.719 1.00 18.81 42 VAL B N 1
ATOM 1441 C CA . VAL B 1 42 ? -18.171 104.430 -5.798 1.00 17.86 42 VAL B CA 1
ATOM 1442 C C . VAL B 1 42 ? -16.861 103.682 -5.879 1.00 17.76 42 VAL B C 1
ATOM 1443 O O . VAL B 1 42 ? -16.573 102.821 -5.051 1.00 17.79 42 VAL B O 1
ATOM 1447 N N . VAL B 1 43 ? -16.087 103.980 -6.912 1.00 17.40 43 VAL B N 1
ATOM 1448 C CA . VAL B 1 43 ? -14.790 103.347 -7.103 1.00 17.07 43 VAL B CA 1
ATOM 1449 C C . VAL B 1 43 ? -13.676 104.268 -6.619 1.00 16.98 43 VAL B C 1
ATOM 1450 O O . VAL B 1 43 ? -13.773 105.493 -6.744 1.00 16.70 43 VAL B O 1
ATOM 1454 N N . ALA B 1 44 ? -12.619 103.684 -6.063 1.00 17.22 44 ALA B N 1
ATOM 1455 C CA . ALA B 1 44 ? -11.481 104.481 -5.619 1.00 18.09 44 ALA B CA 1
ATOM 1456 C C . ALA B 1 44 ? -10.149 103.767 -5.754 1.00 18.70 44 ALA B C 1
ATOM 1457 O O . ALA B 1 44 ? -10.037 102.550 -5.564 1.00 18.88 44 ALA B O 1
ATOM 1459 N N . PHE B 1 45 ? -9.139 104.554 -6.091 1.00 19.40 45 PHE B N 1
ATOM 1460 C CA . PHE B 1 45 ? -7.762 104.127 -5.996 1.00 20.39 45 PHE B CA 1
ATOM 1461 C C . PHE B 1 45 ? -7.021 105.225 -5.247 1.00 20.95 45 PHE B C 1
ATOM 1462 O O . PHE B 1 45 ? -6.902 106.342 -5.732 1.00 19.88 45 PHE B O 1
ATOM 1470 N N . LYS B 1 46 ? -6.548 104.909 -4.046 1.00 22.31 46 LYS B N 1
ATOM 1471 C CA . LYS B 1 46 ? -5.872 105.910 -3.227 1.00 24.01 46 LYS B CA 1
ATOM 1472 C C . LYS B 1 46 ? -4.903 105.304 -2.206 1.00 24.14 46 LYS B C 1
ATOM 1473 O O . LYS B 1 46 ? -5.253 104.365 -1.496 1.00 24.27 46 LYS B O 1
ATOM 1479 N N . PRO B 1 47 ? -3.674 105.822 -2.176 1.00 24.24 47 PRO B N 1
ATOM 1480 C CA . PRO B 1 47 ? -2.690 105.463 -1.152 1.00 24.25 47 PRO B CA 1
ATOM 1481 C C . PRO B 1 47 ? -3.129 105.967 0.217 1.00 24.08 47 PRO B C 1
ATOM 1482 O O . PRO B 1 47 ? -3.498 107.125 0.313 1.00 24.37 47 PRO B O 1
ATOM 1486 N N . VAL B 1 48 ? -3.105 105.111 1.239 1.00 23.92 48 VAL B N 1
ATOM 1487 C CA . VAL B 1 48 ? -3.572 105.486 2.581 1.00 23.88 48 VAL B CA 1
ATOM 1488 C C . VAL B 1 48 ? -2.685 104.899 3.668 1.00 24.08 48 VAL B C 1
ATOM 1489 O O . VAL B 1 48 ? -1.933 103.956 3.417 1.00 24.10 48 VAL B O 1
ATOM 1493 N N . LYS B 1 49 ? -2.778 105.445 4.877 1.00 24.43 49 LYS B N 1
ATOM 1494 C CA . LYS B 1 49 ? -1.889 105.028 5.977 1.00 24.38 49 LYS B CA 1
ATOM 1495 C C . LYS B 1 49 ? -2.334 103.771 6.712 1.00 24.04 49 LYS B C 1
ATOM 1496 O O . LYS B 1 49 ? -1.512 103.084 7.338 1.00 24.46 49 LYS B O 1
ATOM 1502 N N . ASN B 1 50 ? -3.625 103.466 6.650 1.00 23.32 50 ASN B N 1
ATOM 1503 C CA . ASN B 1 50 ? -4.153 102.293 7.337 1.00 23.31 50 ASN B CA 1
ATOM 1504 C C . ASN B 1 50 ? -5.425 101.743 6.680 1.00 22.98 50 ASN B C 1
ATOM 1505 O O . ASN B 1 50 ? -6.133 102.476 6.011 1.00 23.38 50 ASN B O 1
ATOM 1510 N N . PRO B 1 51 ? -5.705 100.453 6.849 1.00 23.13 51 PRO B N 1
ATOM 1511 C CA . PRO B 1 51 ? -6.974 99.888 6.366 1.00 23.14 51 PRO B CA 1
ATOM 1512 C C . PRO B 1 51 ? -8.160 100.365 7.216 1.00 23.21 51 PRO B C 1
ATOM 1513 O O . PRO B 1 51 ? -7.970 100.856 8.331 1.00 22.54 51 PRO B O 1
ATOM 1517 N N . GLU B 1 52 ? -9.368 100.200 6.685 1.00 23.49 52 GLU B N 1
ATOM 1518 C CA . GLU B 1 52 ? -10.587 100.600 7.384 1.00 23.95 52 GLU B CA 1
ATOM 1519 C C . GLU B 1 52 ? -11.251 99.383 8.009 1.00 23.55 52 GLU B C 1
ATOM 1520 O O . GLU B 1 52 ? -10.963 98.259 7.583 1.00 23.64 52 GLU B O 1
ATOM 1526 N N . PRO B 1 53 ? -12.133 99.590 8.997 1.00 22.97 53 PRO B N 1
ATOM 1527 C CA . PRO B 1 53 ? -12.962 98.500 9.532 1.00 22.70 53 PRO B CA 1
ATOM 1528 C C . PRO B 1 53 ? -13.593 97.695 8.393 1.00 22.63 53 PRO B C 1
ATOM 1529 O O . PRO B 1 53 ? -14.056 98.299 7.428 1.00 23.00 53 PRO B O 1
ATOM 1533 N N . LYS B 1 54 ? -13.581 96.370 8.489 1.00 22.15 54 LYS B N 1
ATOM 1534 C CA . LYS B 1 54 ? -14.150 95.503 7.449 1.00 21.93 54 LYS B CA 1
ATOM 1535 C C . LYS B 1 54 ? -13.344 95.470 6.139 1.00 21.10 54 LYS B C 1
ATOM 1536 O O . LYS B 1 54 ? -13.740 94.836 5.164 1.00 20.57 54 LYS B O 1
ATOM 1542 N N . GLY B 1 55 ? -12.208 96.154 6.130 1.00 20.29 55 GLY B N 1
ATOM 1543 C CA . GLY B 1 55 ? -11.329 96.141 4.985 1.00 19.59 55 GLY B CA 1
ATOM 1544 C C . GLY B 1 55 ? -10.572 94.834 4.858 1.00 19.60 55 GLY B C 1
ATOM 1545 O O . GLY B 1 55 ? -10.327 94.141 5.847 1.00 19.29 55 GLY B O 1
ATOM 1546 N N . TYR B 1 56 ? -10.220 94.501 3.623 1.00 19.27 56 TYR B N 1
ATOM 1547 C CA . TYR B 1 56 ? -9.329 93.401 3.331 1.00 19.63 56 TYR B CA 1
ATOM 1548 C C . TYR B 1 56 ? -7.916 93.957 3.203 1.00 19.97 56 TYR B C 1
ATOM 1549 O O . TYR B 1 56 ? -7.699 94.951 2.512 1.00 21.53 56 TYR B O 1
ATOM 1558 N N . VAL B 1 57 ? -6.957 93.338 3.867 1.00 19.74 57 VAL B N 1
ATOM 1559 C CA . VAL B 1 57 ? -5.570 93.658 3.603 1.00 19.60 57 VAL B CA 1
ATOM 1560 C C . VAL B 1 57 ? -5.019 92.551 2.721 1.00 19.79 57 VAL B C 1
ATOM 1561 O O . VAL B 1 57 ? -5.006 91.383 3.103 1.00 19.98 57 VAL B O 1
ATOM 1565 N N . LEU B 1 58 ? -4.597 92.930 1.525 1.00 19.60 58 LEU B N 1
ATOM 1566 C CA . LEU B 1 58 ? -4.041 91.986 0.599 1.00 19.89 58 LEU B CA 1
ATOM 1567 C C . LEU B 1 58 ? -2.544 92.242 0.561 1.00 19.87 58 LEU B C 1
ATOM 1568 O O . LEU B 1 58 ? -2.060 93.178 -0.081 1.00 20.50 58 LEU B O 1
ATOM 1573 N N . ASN B 1 59 ? -1.833 91.429 1.322 1.00 19.49 59 ASN B N 1
ATOM 1574 C CA . ASN B 1 59 ? -0.387 91.446 1.370 1.00 19.46 59 ASN B CA 1
ATOM 1575 C C . ASN B 1 59 ? 0.149 90.606 0.205 1.00 19.53 59 ASN B C 1
ATOM 1576 O O . ASN B 1 59 ? -0.064 89.387 0.155 1.00 19.68 59 ASN B O 1
ATOM 1581 N N . VAL B 1 60 ? 0.832 91.256 -0.731 1.00 19.03 60 VAL B N 1
ATOM 1582 C CA . VAL B 1 60 ? 1.379 90.560 -1.895 1.00 18.88 60 VAL B CA 1
ATOM 1583 C C . VAL B 1 60 ? 2.884 90.821 -2.061 1.00 18.45 60 VAL B C 1
ATOM 1584 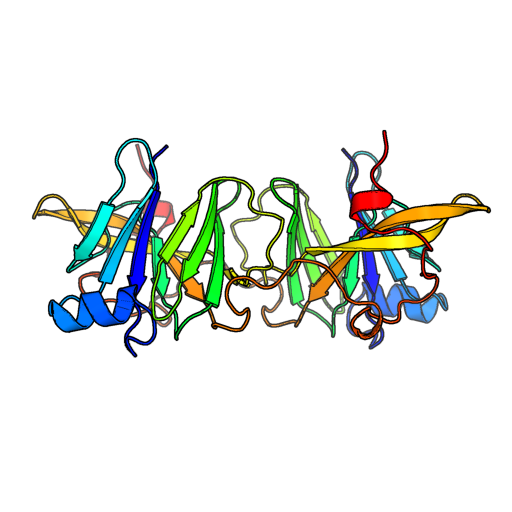O O . VAL B 1 60 ? 3.392 91.830 -1.573 1.00 18.00 60 VAL B O 1
ATOM 1588 N N . PRO B 1 61 ? 3.601 89.904 -2.713 1.00 18.18 61 PRO B N 1
ATOM 1589 C CA . PRO B 1 61 ? 5.033 90.103 -2.980 1.00 18.02 61 PRO B CA 1
ATOM 1590 C C . PRO B 1 61 ? 5.308 90.719 -4.367 1.00 18.02 61 PRO B C 1
ATOM 1591 O O . PRO B 1 61 ? 6.464 90.961 -4.723 1.00 18.33 61 PRO B O 1
ATOM 1595 N N . GLY B 1 62 ? 4.257 90.953 -5.143 1.00 17.92 62 GLY B N 1
ATOM 1596 C CA . GLY B 1 62 ? 4.396 91.520 -6.470 1.00 17.41 62 GLY B CA 1
ATOM 1597 C C . GLY B 1 62 ? 3.217 91.161 -7.359 1.00 17.35 62 GLY B C 1
ATOM 1598 O O . GLY B 1 62 ? 2.146 90.796 -6.864 1.00 16.79 62 GLY B O 1
ATOM 1599 N N . PRO B 1 63 ? 3.415 91.270 -8.671 1.00 17.43 63 PRO B N 1
ATOM 1600 C CA . PRO B 1 63 ? 2.344 91.002 -9.646 1.00 17.60 63 PRO B CA 1
ATOM 1601 C C . PRO B 1 63 ? 1.730 89.636 -9.466 1.00 17.97 63 PRO B C 1
ATOM 1602 O O . PRO B 1 63 ? 2.412 88.719 -9.041 1.00 17.82 63 PRO B O 1
ATOM 1606 N N . GLY B 1 64 ? 0.447 89.512 -9.784 1.00 18.31 64 GLY B N 1
ATOM 1607 C CA . GLY B 1 64 ? -0.238 88.249 -9.681 1.00 18.76 64 GLY B CA 1
ATOM 1608 C C . GLY B 1 64 ? -1.727 88.422 -9.892 1.00 19.62 64 GLY B C 1
ATOM 1609 O O . GLY B 1 64 ? -2.241 89.545 -9.817 1.00 19.55 64 GLY B O 1
ATOM 1610 N N . ALA B 1 65 ? -2.395 87.311 -10.205 1.00 19.87 65 ALA B N 1
ATOM 1611 C CA . ALA B 1 65 ? -3.844 87.227 -10.184 1.00 20.25 65 ALA B CA 1
ATOM 1612 C C . ALA B 1 65 ? -4.163 86.762 -8.774 1.00 20.78 65 ALA B C 1
ATOM 1613 O O . ALA B 1 65 ? -3.618 85.760 -8.334 1.00 20.62 65 ALA B O 1
ATOM 1615 N N . TYR B 1 66 ? -5.005 87.504 -8.057 1.00 21.16 66 TYR B N 1
ATOM 1616 C CA . TYR B 1 66 ? -5.376 87.133 -6.694 1.00 21.03 66 TYR B CA 1
ATOM 1617 C C . TYR B 1 66 ? -6.873 87.173 -6.508 1.00 21.23 66 TYR B C 1
ATOM 1618 O O . TYR B 1 66 ? -7.537 88.170 -6.859 1.00 21.38 66 TYR B O 1
ATOM 1627 N N . ARG B 1 67 ? -7.389 86.107 -5.917 1.00 21.02 67 ARG B N 1
ATOM 1628 C CA . ARG B 1 67 ? -8.799 85.986 -5.629 1.00 21.87 67 ARG B CA 1
ATOM 1629 C C . ARG B 1 67 ? -9.006 85.871 -4.133 1.00 22.00 67 ARG B C 1
ATOM 1630 O O . ARG B 1 67 ? -8.569 84.908 -3.527 1.00 21.33 67 ARG B O 1
ATOM 1638 N N . ILE B 1 68 ? -9.656 86.868 -3.542 1.00 22.80 68 ILE B N 1
ATOM 1639 C CA . ILE B 1 68 ? -10.034 86.785 -2.146 1.00 23.13 68 ILE B CA 1
ATOM 1640 C C . ILE B 1 68 ? -11.362 86.063 -2.115 1.00 24.02 68 ILE B C 1
ATOM 1641 O O . ILE B 1 68 ? -12.320 86.511 -2.719 1.00 24.58 68 ILE B O 1
ATOM 1646 N N . GLN B 1 69 ? -11.404 84.939 -1.417 1.00 25.62 69 GLN B N 1
ATOM 1647 C CA . GLN B 1 69 ? -12.598 84.113 -1.317 1.00 26.83 69 GLN B CA 1
ATOM 1648 C C . GLN B 1 69 ? -13.074 84.198 0.119 1.00 27.14 69 GLN B C 1
ATOM 1649 O O . GLN B 1 69 ? -12.538 83.533 1.011 1.00 27.63 69 GLN B O 1
ATOM 1655 N N . ASP B 1 70 ? -14.045 85.067 0.350 1.00 27.60 70 ASP B N 1
ATOM 1656 C CA . ASP B 1 70 ? -14.553 85.291 1.688 1.00 28.17 70 ASP B CA 1
ATOM 1657 C C . ASP B 1 70 ? -15.976 84.792 1.746 1.00 28.74 70 ASP B C 1
ATOM 1658 O O . ASP B 1 70 ? -16.906 85.582 1.904 1.00 28.98 70 ASP B O 1
ATOM 1663 N N . GLY B 1 71 ? -16.137 83.475 1.629 1.00 29.33 71 GLY B N 1
ATOM 1664 C CA . GLY B 1 71 ? -17.453 82.867 1.562 1.00 29.97 71 GLY B CA 1
ATOM 1665 C C . GLY B 1 71 ? -18.031 83.097 0.182 1.00 30.44 71 GLY B C 1
ATOM 1666 O O . GLY B 1 71 ? -17.448 82.658 -0.816 1.00 30.77 71 GLY B O 1
ATOM 1667 N N . GLN B 1 72 ? -19.164 83.793 0.122 1.00 30.77 72 GLN B N 1
ATOM 1668 C CA . GLN B 1 72 ? -19.777 84.158 -1.157 1.00 31.14 72 GLN B CA 1
ATOM 1669 C C . GLN B 1 72 ? -19.275 85.522 -1.653 1.00 31.03 72 GLN B C 1
ATOM 1670 O O . GLN B 1 72 ? -19.549 85.916 -2.791 1.00 31.37 72 GLN B O 1
ATOM 1676 N N . ASP B 1 73 ? -18.561 86.243 -0.785 1.00 30.29 73 ASP B N 1
ATOM 1677 C CA . ASP B 1 73 ? -17.804 87.422 -1.189 1.00 29.54 73 ASP B CA 1
ATOM 1678 C C . ASP B 1 73 ? -16.534 87.001 -1.917 1.00 28.33 73 ASP B C 1
ATOM 1679 O O . ASP B 1 73 ? -15.559 86.568 -1.298 1.00 28.64 73 ASP B O 1
ATOM 1684 N N . ILE B 1 74 ? -16.551 87.122 -3.238 1.00 26.76 74 ILE B N 1
ATOM 1685 C CA . ILE B 1 74 ? -15.394 86.784 -4.045 1.00 25.10 74 ILE B CA 1
ATOM 1686 C C . ILE B 1 74 ? -14.873 88.017 -4.789 1.00 24.17 74 ILE B C 1
ATOM 1687 O O . ILE B 1 74 ? -15.562 88.600 -5.635 1.00 23.91 74 ILE B O 1
ATOM 1692 N N . ILE B 1 75 ? -13.653 88.413 -4.463 1.00 23.20 75 ILE B N 1
ATOM 1693 C CA . ILE B 1 75 ? -13.024 89.559 -5.111 1.00 22.15 75 ILE B CA 1
ATOM 1694 C C . ILE B 1 75 ? -11.821 89.087 -5.904 1.00 21.72 75 ILE B C 1
ATOM 1695 O O . ILE B 1 75 ? -10.891 88.505 -5.335 1.00 21.66 75 ILE B O 1
ATOM 1700 N N . SER B 1 76 ? -11.842 89.374 -7.201 1.00 20.50 76 SER B N 1
ATOM 1701 C CA . SER B 1 76 ? -10.807 88.921 -8.116 1.00 20.55 76 SER B CA 1
ATOM 1702 C C . SER B 1 76 ? -10.015 90.103 -8.664 1.00 20.64 76 SER B C 1
ATOM 1703 O O . SER B 1 76 ? -10.598 91.047 -9.224 1.00 20.98 76 SER B O 1
ATOM 1706 N N . LEU B 1 77 ? -8.696 90.049 -8.506 1.00 19.98 77 LEU B N 1
ATOM 1707 C CA . LEU B 1 77 ? -7.833 91.195 -8.787 1.00 19.90 77 LEU B CA 1
ATOM 1708 C C . LEU B 1 77 ? -6.631 90.821 -9.659 1.00 20.39 77 LEU B C 1
ATOM 1709 O O . LEU B 1 77 ? -5.959 89.820 -9.423 1.00 20.42 77 LEU B O 1
ATOM 1714 N N . MET B 1 78 ? -6.365 91.630 -10.674 1.00 20.82 78 MET B N 1
ATOM 1715 C CA . MET B 1 78 ? -5.124 91.509 -11.416 1.00 21.12 78 MET B CA 1
ATOM 1716 C C . MET B 1 78 ? -4.237 92.660 -10.992 1.00 21.30 78 MET B C 1
ATOM 1717 O O . MET B 1 78 ? -4.589 93.823 -11.176 1.00 21.75 78 MET B O 1
ATOM 1722 N N . LEU B 1 79 ? -3.094 92.339 -10.409 1.00 21.08 79 LEU B N 1
ATOM 1723 C CA . LEU B 1 79 ? -2.137 93.357 -10.028 1.00 20.99 79 LEU B CA 1
ATOM 1724 C C . LEU B 1 79 ? -0.886 93.197 -10.882 1.00 21.27 79 LEU B C 1
ATOM 1725 O O . LEU B 1 79 ? -0.183 92.201 -10.776 1.00 21.62 79 LEU B O 1
ATOM 1730 N N . THR B 1 80 ? -0.626 94.173 -11.750 1.00 21.35 80 THR B N 1
ATOM 1731 C CA . THR B 1 80 ? 0.573 94.161 -12.582 1.00 21.12 80 THR B CA 1
ATOM 1732 C C . THR B 1 80 ? 1.439 95.381 -12.236 1.00 21.76 80 THR B C 1
ATOM 1733 O O . THR B 1 80 ? 1.006 96.235 -11.447 1.00 22.07 80 THR B O 1
ATOM 1737 N N . PRO B 1 81 ? 2.655 95.470 -12.788 1.00 21.83 81 PRO B N 1
ATOM 1738 C CA . PRO B 1 81 ? 3.440 96.706 -12.674 1.00 22.22 81 PRO B CA 1
ATOM 1739 C C . PRO B 1 81 ? 2.771 97.864 -13.388 1.00 22.52 81 PRO B C 1
ATOM 1740 O O . PRO B 1 81 ? 3.151 99.018 -13.170 1.00 22.68 81 PRO B O 1
ATOM 1744 N N . HIS B 1 82 ? 1.798 97.571 -14.245 1.00 22.87 82 HIS B N 1
ATOM 1745 C CA . HIS B 1 82 ? 1.265 98.623 -15.111 1.00 23.49 82 HIS B CA 1
ATOM 1746 C C . HIS B 1 82 ? -0.214 98.944 -14.906 1.00 23.04 82 HIS B C 1
ATOM 1747 O O . HIS B 1 82 ? -0.752 99.832 -15.538 1.00 23.76 82 HIS B O 1
ATOM 1754 N N . GLY B 1 83 ? -0.878 98.228 -14.024 1.00 22.67 83 GLY B N 1
ATOM 1755 C CA . GLY B 1 83 ? -2.300 98.433 -13.891 1.00 22.40 83 GLY B CA 1
ATOM 1756 C C . GLY B 1 83 ? -2.900 97.593 -12.798 1.00 21.73 83 GLY B C 1
ATOM 1757 O O . GLY B 1 83 ? -2.281 96.643 -12.337 1.00 21.43 83 GLY B O 1
ATOM 1758 N N . VAL B 1 84 ? -4.105 97.975 -12.392 1.00 21.47 84 VAL B N 1
ATOM 1759 C CA . VAL B 1 84 ? -4.918 97.173 -11.513 1.00 22.14 84 VAL B CA 1
ATOM 1760 C C . VAL B 1 84 ? -6.280 96.988 -12.184 1.00 21.97 84 VAL B C 1
ATOM 1761 O O . VAL B 1 84 ? -6.822 97.929 -12.769 1.00 21.28 84 VAL B O 1
ATOM 1765 N N . GLU B 1 85 ? -6.803 95.763 -12.124 1.00 21.70 85 GLU B N 1
ATOM 1766 C CA . GLU B 1 85 ? -8.152 95.447 -12.584 1.00 21.61 85 GLU B CA 1
ATOM 1767 C C . GLU B 1 85 ? -8.827 94.587 -11.524 1.00 21.56 85 GLU B C 1
ATOM 1768 O O . GLU B 1 85 ? -8.219 93.641 -10.992 1.00 22.44 85 GLU B O 1
ATOM 1774 N N . ALA B 1 86 ? -10.072 94.900 -11.186 1.00 20.59 86 ALA B N 1
ATOM 1775 C CA . ALA B 1 86 ? -10.718 94.169 -10.095 1.00 19.75 86 ALA B CA 1
ATOM 1776 C C . ALA B 1 86 ? -12.235 94.094 -10.243 1.00 19.85 86 ALA B C 1
ATOM 1777 O O . ALA B 1 86 ? -12.867 94.916 -10.939 1.00 18.93 86 ALA B O 1
ATOM 1779 N N . THR B 1 87 ? -12.812 93.093 -9.585 1.00 19.17 87 THR B N 1
ATOM 1780 C CA . THR B 1 87 ? -14.224 92.826 -9.725 1.00 19.14 87 THR B CA 1
ATOM 1781 C C . THR B 1 87 ? -14.681 91.956 -8.573 1.00 20.33 87 THR B C 1
ATOM 1782 O O . THR B 1 87 ? -13.904 91.213 -7.975 1.00 20.65 87 THR B O 1
ATOM 1786 N N . THR B 1 88 ? -15.962 92.068 -8.289 1.00 21.63 88 THR B N 1
ATOM 1787 C CA . THR B 1 88 ? -16.617 91.420 -7.171 1.00 23.05 88 THR B CA 1
ATOM 1788 C C . THR B 1 88 ? -17.511 90.349 -7.795 1.00 23.30 88 THR B C 1
ATOM 1789 O O . THR B 1 88 ? -18.180 89.581 -7.107 1.00 23.69 88 THR B O 1
ATOM 1793 N N . GLU B 1 89 ? -17.501 90.324 -9.122 1.00 23.29 89 GLU B N 1
ATOM 1794 C CA . GLU B 1 89 ? -18.307 89.415 -9.902 1.00 23.61 89 GLU B CA 1
ATOM 1795 C C . GLU B 1 89 ? -17.427 88.321 -10.470 1.00 23.63 89 GLU B C 1
ATOM 1796 O O . GLU B 1 89 ? -16.191 88.397 -10.418 1.00 23.53 89 GLU B O 1
ATOM 1802 N N . ARG B 1 90 ? -18.070 87.299 -11.011 1.00 23.52 90 ARG B N 1
ATOM 1803 C CA . ARG B 1 90 ? -17.383 86.142 -11.535 1.00 24.10 90 ARG B CA 1
ATOM 1804 C C . ARG B 1 90 ? -16.432 86.564 -12.646 1.00 23.62 90 ARG B C 1
ATOM 1805 O O . ARG B 1 90 ? -16.715 87.487 -13.412 1.00 23.95 90 ARG B O 1
ATOM 1813 N N . TRP B 1 91 ? -15.294 85.893 -12.727 1.00 23.32 91 TRP B N 1
ATOM 1814 C CA . TRP B 1 91 ? -14.285 86.238 -13.712 1.00 23.02 91 TRP B CA 1
ATOM 1815 C C . TRP B 1 91 ? -13.590 84.979 -14.203 1.00 23.08 91 TRP B C 1
ATOM 1816 O O . TRP B 1 91 ? -12.377 84.856 -14.108 1.00 22.85 91 TRP B O 1
ATOM 1827 N N . GLU B 1 92 ? -14.389 84.068 -14.768 1.00 23.76 92 GLU B N 1
ATOM 1828 C CA . GLU B 1 92 ? -13.988 82.686 -15.076 1.00 24.13 92 GLU B CA 1
ATOM 1829 C C . GLU B 1 92 ? -12.929 82.518 -16.157 1.00 24.03 92 GLU B C 1
ATOM 1830 O O . GLU B 1 92 ? -12.260 81.476 -16.211 1.00 24.02 92 GLU B O 1
ATOM 1836 N N . GLU B 1 93 ? -12.806 83.507 -17.040 1.00 23.95 93 GLU B N 1
ATOM 1837 C CA . GLU B 1 93 ? -11.833 83.434 -18.131 1.00 23.77 93 GLU B CA 1
ATOM 1838 C C . GLU B 1 93 ? -10.409 83.283 -17.601 1.00 22.81 93 GLU B C 1
ATOM 1839 O O . GLU B 1 93 ? -9.573 82.675 -18.255 1.00 23.09 93 GLU B O 1
ATOM 1845 N N . TRP B 1 94 ? -10.135 83.808 -16.409 1.00 21.71 94 TRP B N 1
ATOM 1846 C CA . TRP B 1 94 ? -8.766 83.825 -15.919 1.00 21.14 94 TRP B CA 1
ATOM 1847 C C . TRP B 1 94 ? -8.538 82.903 -14.734 1.00 21.04 94 TRP B C 1
ATOM 1848 O O . TRP B 1 94 ? -9.471 82.578 -14.001 1.00 20.60 94 TRP B O 1
ATOM 1859 N N . LYS B 1 95 ? -7.285 82.483 -14.566 1.00 21.29 95 LYS B N 1
ATOM 1860 C CA . LYS B 1 95 ? -6.857 81.751 -13.370 1.00 21.59 95 LYS B CA 1
ATOM 1861 C C . LYS B 1 95 ? -6.519 82.763 -12.286 1.00 21.14 95 LYS B C 1
ATOM 1862 O O . LYS B 1 95 ? -6.033 83.840 -12.586 1.00 20.95 95 LYS B O 1
ATOM 1868 N N . PHE B 1 96 ? -6.748 82.397 -11.027 1.00 21.19 96 PHE B N 1
ATOM 1869 C CA . PHE B 1 96 ? -6.331 83.217 -9.896 1.00 21.09 96 PHE B CA 1
ATOM 1870 C C . PHE B 1 96 ? -5.739 82.349 -8.795 1.00 21.76 96 PHE B C 1
ATOM 1871 O O . PHE B 1 96 ? -6.137 81.196 -8.604 1.00 21.40 96 PHE B O 1
ATOM 1879 N N . GLU B 1 97 ? -4.820 82.935 -8.035 1.00 22.05 97 GLU B N 1
ATOM 1880 C CA . GLU B 1 97 ? -4.397 82.327 -6.792 1.00 21.67 97 GLU B CA 1
ATOM 1881 C C . GLU B 1 97 ? -5.516 82.585 -5.797 1.00 21.65 97 GLU B C 1
ATOM 1882 O O . GLU B 1 97 ? -5.877 83.747 -5.558 1.00 21.93 97 GLU B O 1
ATOM 1888 N N . GLY B 1 98 ? -6.059 81.524 -5.210 1.00 20.73 98 GLY B N 1
ATOM 1889 C CA . GLY B 1 98 ? -7.031 81.689 -4.151 1.00 20.90 98 GLY B CA 1
ATOM 1890 C C . GLY B 1 98 ? -6.308 81.988 -2.853 1.00 21.52 98 GLY B C 1
ATOM 1891 O O . GLY B 1 98 ? -5.595 81.136 -2.318 1.00 21.55 98 GLY B O 1
ATOM 1892 N N . VAL B 1 99 ? -6.467 83.192 -2.325 1.00 21.85 99 VAL B N 1
ATOM 1893 C CA . VAL B 1 99 ? -5.729 83.509 -1.114 1.00 22.57 99 VAL B CA 1
ATOM 1894 C C . VAL B 1 99 ? -6.508 83.259 0.170 1.00 23.26 99 VAL B C 1
ATOM 1895 O O . VAL B 1 99 ? -7.745 83.356 0.206 1.00 23.38 99 VAL B O 1
ATOM 1899 N N . SER B 1 100 ? -5.735 82.931 1.205 1.00 23.87 100 SER B N 1
ATOM 1900 C CA . SER B 1 100 ? -6.166 82.900 2.602 1.00 25.41 100 SER B CA 1
ATOM 1901 C C . SER B 1 100 ? -6.902 84.165 3.043 1.00 24.55 100 SER B C 1
ATOM 1902 O O . SER B 1 100 ? -6.474 85.252 2.742 1.00 24.70 100 SER B O 1
ATOM 1905 N N . VAL B 1 101 ? -7.988 83.990 3.781 1.00 24.54 101 VAL B N 1
ATOM 1906 C CA . VAL B 1 101 ? -8.672 85.070 4.461 1.00 23.68 101 VAL B CA 1
ATOM 1907 C C . VAL B 1 101 ? -8.748 84.758 5.945 1.00 23.00 101 VAL B C 1
ATOM 1908 O O . VAL B 1 101 ? -9.399 83.807 6.352 1.00 22.98 101 VAL B O 1
ATOM 1912 N N . THR B 1 102 ? -8.046 85.543 6.754 1.00 22.19 102 THR B N 1
ATOM 1913 C CA . THR B 1 102 ? -8.022 85.327 8.198 1.00 21.04 102 THR B CA 1
ATOM 1914 C C . THR B 1 102 ? -8.475 86.606 8.897 1.00 21.38 102 THR B C 1
ATOM 1915 O O . THR B 1 102 ? -7.790 87.622 8.812 1.00 21.44 102 THR B O 1
ATOM 1919 N N . PRO B 1 103 ? -9.637 86.576 9.546 1.00 21.15 103 PRO B N 1
ATOM 1920 C CA . PRO B 1 103 ? -10.123 87.742 10.279 1.00 21.58 103 PRO B CA 1
ATOM 1921 C C . PRO B 1 103 ? -9.171 88.126 11.418 1.00 21.96 103 PRO B C 1
ATOM 1922 O O . PRO B 1 103 ? -8.530 87.257 11.987 1.00 22.22 103 PRO B O 1
ATOM 1926 N N . MET B 1 104 ? -9.068 89.413 11.731 1.00 22.35 104 MET B N 1
ATOM 1927 C CA . MET B 1 104 ? -8.232 89.872 12.843 1.00 23.02 104 MET B CA 1
ATOM 1928 C C . MET B 1 104 ? -8.974 90.901 13.658 1.00 22.93 104 MET B C 1
ATOM 1929 O O . MET B 1 104 ? -9.692 91.741 13.105 1.00 23.18 104 MET B O 1
ATOM 1934 N N . ALA B 1 105 ? -8.787 90.842 14.970 1.00 22.79 105 ALA B N 1
ATOM 1935 C CA . ALA B 1 105 ? -9.181 91.933 15.840 1.00 22.70 105 ALA B CA 1
ATOM 1936 C C . ALA B 1 105 ? -8.035 92.927 15.831 1.00 22.76 105 ALA B C 1
ATOM 1937 O O . ALA B 1 105 ? -6.889 92.564 16.096 1.00 22.66 105 ALA B O 1
ATOM 1939 N N . THR B 1 106 ? -8.351 94.168 15.475 1.00 22.74 106 THR B N 1
ATOM 1940 C CA . THR B 1 106 ? -7.369 95.245 15.429 1.00 22.76 106 THR B CA 1
ATOM 1941 C C . THR B 1 106 ? -7.894 96.513 16.101 1.00 22.46 106 THR B C 1
ATOM 1942 O O . THR B 1 106 ? -9.080 96.620 16.423 1.00 22.33 106 THR B O 1
ATOM 1946 N N . ARG B 1 107 ? -6.996 97.474 16.292 1.00 22.30 107 ARG B N 1
ATOM 1947 C CA . ARG B 1 107 ? -7.389 98.865 16.479 1.00 22.00 107 ARG B CA 1
ATOM 1948 C C . ARG B 1 107 ? -6.902 99.663 15.287 1.00 21.69 107 ARG B C 1
ATOM 1949 O O . ARG B 1 107 ? -5.744 99.552 14.882 1.00 20.77 107 ARG B O 1
ATOM 1957 N N . VAL B 1 108 ? -7.809 100.471 14.746 1.00 21.98 108 VAL B N 1
ATOM 1958 C CA . VAL B 1 108 ? -7.635 101.158 13.473 1.00 22.90 108 VAL B CA 1
ATOM 1959 C C . VAL B 1 108 ? -8.085 102.633 13.561 1.00 23.58 108 VAL B C 1
ATOM 1960 O O . VAL B 1 108 ? -9.065 102.942 14.236 1.00 23.44 108 VAL B O 1
ATOM 1964 N N . GLN B 1 109 ? -7.362 103.537 12.900 1.00 24.68 109 GLN B N 1
ATOM 1965 C CA . GLN B 1 109 ? -7.782 104.945 12.833 1.00 26.23 109 GLN B CA 1
ATOM 1966 C C . GLN B 1 109 ? -8.818 105.139 11.722 1.00 26.66 109 GLN B C 1
ATOM 1967 O O . GLN B 1 109 ? -8.516 104.970 10.542 1.00 27.01 109 GLN B O 1
ATOM 1973 N N . TYR B 1 110 ? -10.037 105.487 12.134 1.00 27.39 110 TYR B N 1
ATOM 1974 C CA . TYR B 1 110 ? -11.185 105.639 11.248 1.00 27.91 110 TYR B CA 1
ATOM 1975 C C . TYR B 1 110 ? -11.869 106.983 11.493 1.00 28.14 110 TYR B C 1
ATOM 1976 O O . TYR B 1 110 ? -12.358 107.249 12.600 1.00 28.13 110 TYR B O 1
ATOM 1985 N N . ASN B 1 111 ? -11.901 107.818 10.453 1.00 28.40 111 ASN B N 1
ATOM 1986 C CA . ASN B 1 111 ? -12.388 109.198 10.550 1.00 28.71 111 ASN B CA 1
ATOM 1987 C C . ASN B 1 111 ? -11.825 109.946 11.759 1.00 28.63 111 ASN B C 1
ATOM 1988 O O . ASN B 1 111 ? -12.579 110.454 12.594 1.00 28.69 111 ASN B O 1
ATOM 1993 N N . GLY B 1 112 ? -10.496 109.983 11.850 1.00 28.65 112 GLY B N 1
ATOM 1994 C CA . GLY B 1 112 ? -9.794 110.732 12.883 1.00 28.63 112 GLY B CA 1
ATOM 1995 C C . GLY B 1 112 ? -9.909 110.197 14.304 1.00 28.60 112 GLY B C 1
ATOM 1996 O O . GLY B 1 112 ? -9.636 110.926 15.263 1.00 28.56 112 GLY B O 1
ATOM 1997 N N . VAL B 1 113 ? -10.303 108.929 14.441 1.00 28.55 113 VAL B N 1
ATOM 1998 C CA . VAL B 1 113 ? -10.523 108.313 15.752 1.00 28.17 113 VAL B CA 1
ATOM 1999 C C . VAL B 1 113 ? -10.095 106.836 15.757 1.00 28.07 113 VAL B C 1
ATOM 2000 O O . VAL B 1 113 ? -10.392 106.093 14.809 1.00 28.07 113 VAL B O 1
ATOM 2004 N N . MET B 1 114 ? -9.381 106.434 16.815 1.00 27.77 114 MET B N 1
ATOM 2005 C CA . MET B 1 114 ? -9.007 105.037 17.051 1.00 27.36 114 MET B CA 1
ATOM 2006 C C . MET B 1 114 ? -10.242 104.208 17.369 1.00 27.11 114 MET B C 1
ATOM 2007 O O . MET B 1 114 ? -10.950 104.482 18.343 1.00 26.97 114 MET B O 1
ATOM 2012 N N . VAL B 1 115 ? -10.487 103.183 16.558 1.00 26.64 115 VAL B N 1
ATOM 2013 C CA . VAL B 1 115 ? -11.682 102.356 16.714 1.00 26.45 115 VAL B CA 1
ATOM 2014 C C . VAL B 1 115 ? -11.356 100.851 16.732 1.00 26.08 115 VAL B C 1
ATOM 2015 O O . VAL B 1 115 ? -10.352 100.414 16.164 1.00 26.21 115 VAL B O 1
ATOM 2019 N N . ASP B 1 116 ? -12.192 100.070 17.408 1.00 25.64 116 ASP B N 1
ATOM 2020 C CA . ASP B 1 116 ? -12.048 98.620 17.401 1.00 24.99 116 ASP B CA 1
ATOM 2021 C C . ASP B 1 116 ? -12.664 98.075 16.125 1.00 24.86 116 ASP B C 1
ATOM 2022 O O . ASP B 1 116 ? -13.811 98.398 15.801 1.00 24.88 116 ASP B O 1
ATOM 2027 N N . ALA B 1 117 ? -11.894 97.270 15.392 1.00 24.10 117 ALA B N 1
ATOM 2028 C CA . ALA B 1 117 ? -12.309 96.850 14.060 1.00 23.82 117 ALA B CA 1
ATOM 2029 C C . ALA B 1 117 ? -11.790 95.478 13.657 1.00 23.52 117 ALA B C 1
ATOM 2030 O O . ALA B 1 117 ? -10.671 95.087 14.021 1.00 23.22 117 ALA B O 1
ATOM 2032 N N . GLU B 1 118 ? -12.626 94.768 12.900 1.00 23.25 118 GLU B N 1
ATOM 2033 C CA . GLU B 1 118 ? -12.246 93.530 12.244 1.00 23.15 118 GLU B CA 1
ATOM 2034 C C . GLU B 1 118 ? -11.623 93.845 10.897 1.00 22.99 118 GLU B C 1
ATOM 2035 O O . GLU B 1 118 ? -12.130 94.671 10.131 1.00 22.84 118 GLU B O 1
ATOM 2041 N N . ILE B 1 119 ? -10.504 93.195 10.625 1.00 22.85 119 ILE B N 1
ATOM 2042 C CA . ILE B 1 119 ? -9.833 93.317 9.350 1.00 22.93 119 ILE B CA 1
ATOM 2043 C C . ILE B 1 119 ? -9.704 91.912 8.824 1.00 22.69 119 ILE B C 1
ATOM 2044 O O . ILE B 1 119 ? -9.592 90.968 9.600 1.00 22.93 119 ILE B O 1
ATOM 2049 N N . LYS B 1 120 ? -9.755 91.767 7.506 1.00 22.53 120 LYS B N 1
ATOM 2050 C CA . LYS B 1 120 ? -9.542 90.471 6.882 1.00 22.76 120 LYS B CA 1
ATOM 2051 C C . LYS B 1 120 ? -8.129 90.429 6.316 1.00 22.25 120 LYS B C 1
ATOM 2052 O O . LYS B 1 120 ? -7.814 91.146 5.357 1.00 22.45 120 LYS B O 1
ATOM 2058 N N . TYR B 1 121 ? -7.266 89.635 6.942 1.00 21.41 121 TYR B N 1
ATOM 2059 C CA . TYR B 1 121 ? -5.912 89.483 6.446 1.00 21.00 121 TYR B CA 1
ATOM 2060 C C . TYR B 1 121 ? -5.825 88.446 5.319 1.00 20.92 121 TYR B C 1
ATOM 2061 O O . TYR B 1 121 ? -6.234 87.300 5.486 1.00 21.28 121 TYR B O 1
ATOM 2070 N N . CYS B 1 122 ? -5.275 88.855 4.182 1.00 20.71 122 CYS B N 1
ATOM 2071 C CA . CYS B 1 122 ? -5.177 87.986 3.008 1.00 20.89 122 CYS B CA 1
ATOM 2072 C C . CYS B 1 122 ? -3.742 87.992 2.522 1.00 21.18 122 CYS B C 1
ATOM 2073 O O . CYS B 1 122 ? -3.197 89.027 2.139 1.00 21.15 122 CYS B O 1
ATOM 2076 N N . LYS B 1 123 ? -3.118 86.832 2.569 1.00 21.78 123 LYS B N 1
ATOM 2077 C CA . LYS B 1 123 ? -1.729 86.731 2.199 1.00 23.41 123 LYS B CA 1
ATOM 2078 C C . LYS B 1 123 ? -1.619 86.072 0.832 1.00 23.62 123 LYS B C 1
ATOM 2079 O O . LYS B 1 123 ? -1.999 84.921 0.660 1.00 23.99 123 LYS B O 1
ATOM 2085 N N . GLY B 1 124 ? -1.116 86.829 -0.134 1.00 24.13 124 GLY B N 1
ATOM 2086 C CA . GLY B 1 124 ? -0.869 86.325 -1.467 1.00 24.58 124 GLY B CA 1
ATOM 2087 C C . GLY B 1 124 ? 0.563 85.859 -1.567 1.00 25.29 124 GLY B C 1
ATOM 2088 O O . GLY B 1 124 ? 1.471 86.465 -0.973 1.00 25.57 124 GLY B O 1
ATOM 2089 N N . MET B 1 125 ? 0.767 84.767 -2.300 1.00 25.64 125 MET B N 1
ATOM 2090 C CA . MET B 1 125 ? 2.098 84.216 -2.493 1.00 26.03 125 MET B CA 1
ATOM 2091 C C . MET B 1 125 ? 2.652 84.580 -3.871 1.00 26.04 125 MET B C 1
ATOM 2092 O O . MET B 1 125 ? 3.870 84.477 -4.105 1.00 25.87 125 MET B O 1
ATOM 2097 N N . GLY B 1 126 ? 1.755 85.004 -4.768 1.00 25.44 126 GLY B N 1
ATOM 2098 C CA . GLY B 1 126 ? 2.110 85.354 -6.134 1.00 25.26 126 GLY B CA 1
ATOM 2099 C C . GLY B 1 126 ? 2.381 84.177 -7.066 1.00 25.03 126 GLY B C 1
ATOM 2100 O O . GLY B 1 126 ? 3.240 84.272 -7.941 1.00 25.53 126 GLY B O 1
ATOM 2101 N N . ILE B 1 127 ? 1.643 83.079 -6.915 1.00 24.47 127 ILE B N 1
ATOM 2102 C CA . ILE B 1 127 ? 1.924 81.875 -7.707 1.00 24.23 127 ILE B CA 1
ATOM 2103 C C . ILE B 1 127 ? 1.198 81.813 -9.052 1.00 23.48 127 ILE B C 1
ATOM 2104 O O . ILE B 1 127 ? 1.438 80.896 -9.833 1.00 23.25 127 ILE B O 1
ATOM 2109 N N . VAL B 1 128 ? 0.316 82.779 -9.318 1.00 22.96 128 VAL B N 1
ATOM 2110 C CA . VAL B 1 128 ? -0.416 82.826 -10.579 1.00 22.09 128 VAL B CA 1
ATOM 2111 C C . VAL B 1 128 ? -0.246 84.175 -11.264 1.00 22.58 128 VAL B C 1
ATOM 2112 O O . VAL B 1 128 ? -0.677 85.233 -10.762 1.00 22.57 128 VAL B O 1
ATOM 2116 N N . GLN B 1 129 ? 0.381 84.124 -12.430 1.00 22.53 129 GLN B N 1
ATOM 2117 C CA . GLN B 1 129 ? 0.647 85.314 -13.225 1.00 22.63 129 GLN B CA 1
ATOM 2118 C C . GLN B 1 129 ? -0.659 85.959 -13.686 1.00 21.94 129 GLN B C 1
ATOM 2119 O O . GLN B 1 129 ? -1.656 85.275 -13.867 1.00 22.04 129 GLN B O 1
ATOM 2125 N N . PRO B 1 130 ? -0.670 87.278 -13.815 1.00 21.52 130 PRO B N 1
ATOM 2126 C CA . PRO B 1 130 ? -1.828 87.989 -14.370 1.00 21.26 130 PRO B CA 1
ATOM 2127 C C . PRO B 1 130 ? -2.220 87.510 -15.770 1.00 20.60 130 PRO B C 1
ATOM 2128 O O . PRO B 1 130 ? -1.356 87.155 -16.563 1.00 20.56 130 PRO B O 1
ATOM 2132 N N . TYR B 1 131 ? -3.518 87.508 -16.051 1.00 20.61 131 TYR B N 1
ATOM 2133 C CA . TYR B 1 131 ? -4.068 87.226 -17.384 1.00 21.16 131 TYR B CA 1
ATOM 2134 C C . TYR B 1 131 ? -3.632 85.872 -17.976 1.00 22.24 131 TYR B C 1
ATOM 2135 O O . TYR B 1 131 ? -3.319 85.762 -19.176 1.00 22.42 131 TYR B O 1
ATOM 2144 N N . MET B 1 132 ? -3.619 84.861 -17.109 1.00 23.53 132 MET B N 1
ATOM 2145 C CA . MET B 1 132 ? -3.465 83.454 -17.488 1.00 25.55 132 MET B CA 1
ATOM 2146 C C . MET B 1 132 ? -4.850 82.886 -17.737 1.00 25.66 132 MET B C 1
ATOM 2147 O O . MET B 1 132 ? -5.697 82.882 -16.833 1.00 26.15 132 MET B O 1
ATOM 2152 N N . ARG B 1 133 ? -5.088 82.418 -18.950 1.00 26.11 133 ARG B N 1
ATOM 2153 C CA . ARG B 1 133 ? -6.392 81.861 -19.308 1.00 27.00 133 ARG B CA 1
ATOM 2154 C C . A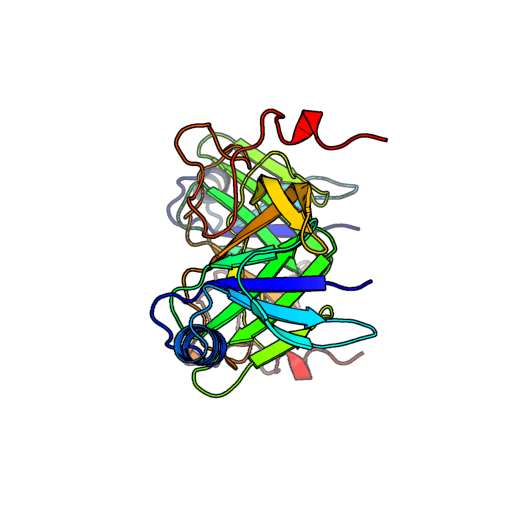RG B 1 133 ? -6.680 80.583 -18.542 1.00 27.14 133 ARG B C 1
ATOM 2155 O O . ARG B 1 133 ? -5.803 79.730 -18.381 1.00 27.06 133 ARG B O 1
ATOM 2163 N N . ASN B 1 134 ? -7.917 80.467 -18.066 1.00 27.57 134 ASN B N 1
ATOM 2164 C CA . ASN B 1 134 ? -8.323 79.360 -17.205 1.00 27.64 134 ASN B CA 1
ATOM 2165 C C . ASN B 1 134 ? -8.874 78.151 -17.976 1.00 28.00 134 ASN B C 1
ATOM 2166 O O . ASN B 1 134 ? -10.024 77.748 -17.796 1.00 28.02 134 ASN B O 1
ATOM 2171 N N . ASP B 1 135 ? -8.044 77.598 -18.851 1.00 28.62 135 ASP B N 1
ATOM 2172 C CA . ASP B 1 135 ? -8.319 76.315 -19.496 1.00 29.40 135 ASP B CA 1
ATOM 2173 C C . ASP B 1 135 ? -7.028 75.576 -19.848 1.00 29.44 135 ASP B C 1
ATOM 2174 O O . ASP B 1 135 ? -5.933 76.035 -19.536 1.00 29.67 135 ASP B O 1
ATOM 2179 N N . PHE B 1 136 ? -7.153 74.423 -20.485 1.00 30.00 136 PHE B N 1
ATOM 2180 C CA . PHE B 1 136 ? -5.975 73.645 -20.828 1.00 30.40 136 PHE B CA 1
ATOM 2181 C C . PHE B 1 136 ? -5.726 73.636 -22.325 1.00 30.97 136 PHE B C 1
ATOM 2182 O O . PHE B 1 136 ? -6.579 73.196 -23.096 1.00 30.87 136 PHE B O 1
ATOM 2190 N N . ASP B 1 137 ? -4.562 74.145 -22.727 1.00 31.77 137 ASP B N 1
ATOM 2191 C CA . ASP B 1 137 ? -4.088 73.990 -24.101 1.00 32.57 137 ASP B CA 1
ATOM 2192 C C . ASP B 1 137 ? -3.817 72.507 -24.366 1.00 32.67 137 ASP B C 1
ATOM 2193 O O . ASP B 1 137 ? -3.619 71.730 -23.423 1.00 32.80 137 ASP B O 1
ATOM 2198 N N . ARG B 1 138 ? -3.819 72.121 -25.642 1.00 32.94 138 ARG B N 1
ATOM 2199 C CA . ARG B 1 138 ? -3.647 70.718 -26.053 1.00 32.92 138 ARG B CA 1
ATOM 2200 C C . ARG B 1 138 ? -2.400 70.037 -25.458 1.00 32.96 138 ARG B C 1
ATOM 2201 O O . ARG B 1 138 ? -2.325 68.802 -25.396 1.00 33.09 138 ARG B O 1
ATOM 2209 N N . ASN B 1 139 ? -1.439 70.851 -25.017 1.00 32.73 139 ASN B N 1
ATOM 2210 C CA . ASN B 1 139 ? -0.183 70.372 -24.436 1.00 32.30 139 ASN B CA 1
ATOM 2211 C C . ASN B 1 139 ? -0.292 70.120 -22.927 1.00 31.84 139 ASN B C 1
ATOM 2212 O O . ASN B 1 139 ? 0.061 69.046 -22.444 1.00 31.84 139 ASN B O 1
ATOM 2214 N N . GLU B 1 140 ? -0.791 71.113 -22.193 1.00 31.25 140 GLU B N 1
ATOM 2215 C CA . GLU B 1 140 ? -0.812 71.066 -20.727 1.00 30.58 140 GLU B CA 1
ATOM 2216 C C . GLU B 1 140 ? -1.986 70.276 -20.116 1.00 29.50 140 GLU B C 1
ATOM 2217 O O . GLU B 1 140 ? -2.196 70.311 -18.898 1.00 29.30 140 GLU B O 1
ATOM 2223 N N . MET B 1 141 ? -2.721 69.558 -20.964 1.00 28.11 141 MET B N 1
ATOM 2224 C CA . MET B 1 141 ? -3.857 68.744 -20.543 1.00 27.24 141 MET B CA 1
ATOM 2225 C C . MET B 1 141 ? -3.382 67.565 -19.667 1.00 25.59 141 MET B C 1
ATOM 2226 O O . MET B 1 141 ? -2.604 66.722 -20.125 1.00 25.21 141 MET B O 1
ATOM 2231 N N . PRO B 1 142 ? -3.838 67.524 -18.410 1.00 24.02 142 PRO B N 1
ATOM 2232 C CA . PRO B 1 142 ? -3.380 66.514 -17.449 1.00 22.75 142 PRO B CA 1
ATOM 2233 C C . PRO B 1 142 ? -3.861 65.133 -17.843 1.00 21.60 142 PRO B C 1
ATOM 2234 O O . PRO B 1 142 ? -4.976 64.988 -18.353 1.00 21.08 142 PRO B O 1
ATOM 2238 N N . ASP B 1 143 ? -3.014 64.135 -17.624 1.00 20.40 143 ASP B N 1
ATOM 2239 C CA . ASP B 1 143 ? -3.386 62.768 -17.926 1.00 19.82 143 ASP B CA 1
ATOM 2240 C C . ASP B 1 143 ? -3.986 62.177 -16.681 1.00 18.79 143 ASP B C 1
ATOM 2241 O O . ASP B 1 143 ? -3.376 62.192 -15.612 1.00 19.28 143 ASP B O 1
ATOM 2246 N N . LEU B 1 144 ? -5.208 61.696 -16.825 1.00 17.25 144 LEU B N 1
ATOM 2247 C CA . LEU B 1 144 ? -5.956 61.196 -15.692 1.00 15.88 144 LEU B CA 1
ATOM 2248 C C . LEU B 1 144 ? -6.551 59.851 -16.033 1.00 14.78 144 LEU B C 1
ATOM 2249 O O . LEU B 1 144 ? -7.148 59.682 -17.100 1.00 14.01 144 LEU B O 1
ATOM 2254 N N . PRO B 1 145 ? -6.367 58.892 -15.130 1.00 14.22 145 PRO B N 1
ATOM 2255 C CA . PRO B 1 145 ? -6.893 57.533 -15.329 1.00 13.97 145 PRO B CA 1
ATOM 2256 C C . PRO B 1 145 ? -8.393 57.572 -15.616 1.00 13.72 145 PRO B C 1
ATOM 2257 O O . PRO B 1 145 ? -9.115 58.357 -14.992 1.00 13.93 145 PRO B O 1
ATOM 2261 N N . GLY B 1 146 ? -8.837 56.786 -16.590 1.00 13.47 146 GLY B N 1
ATOM 2262 C CA . GLY B 1 146 ? -10.234 56.764 -16.984 1.00 13.47 146 GLY B CA 1
ATOM 2263 C C . GLY B 1 146 ? -10.776 58.050 -17.580 1.00 13.59 146 GLY B C 1
ATOM 2264 O O . GLY B 1 146 ? -11.977 58.167 -17.780 1.00 13.53 146 GLY B O 1
ATOM 2265 N N . VAL B 1 147 ? -9.903 59.010 -17.869 1.00 13.84 147 VAL B N 1
ATOM 2266 C CA . VAL B 1 147 ? -10.321 60.240 -18.531 1.00 14.76 147 VAL B CA 1
ATOM 2267 C C . VAL B 1 147 ? -9.793 60.282 -19.969 1.00 15.56 147 VAL B C 1
ATOM 2268 O O . VAL B 1 147 ? -8.593 60.448 -20.195 1.00 15.87 147 VAL B O 1
ATOM 2272 N N . MET B 1 148 ? -10.697 60.116 -20.932 1.00 16.29 148 MET B N 1
ATOM 2273 C CA . MET B 1 148 ? -10.342 60.151 -22.350 1.00 17.25 148 MET B CA 1
ATOM 2274 C C . MET B 1 148 ? -10.356 61.579 -22.935 1.00 18.26 148 MET B C 1
ATOM 2275 O O . MET B 1 148 ? -10.856 62.524 -22.311 1.00 17.69 148 MET B O 1
ATOM 2280 N N . ARG B 1 149 ? -9.780 61.703 -24.132 1.00 19.69 149 ARG B N 1
ATOM 2281 C CA . ARG B 1 149 ? -9.778 62.922 -24.944 1.00 20.85 149 ARG B CA 1
ATOM 2282 C C . ARG B 1 149 ? -11.188 63.241 -25.429 1.00 21.32 149 ARG B C 1
ATOM 2283 O O . ARG B 1 149 ? -11.962 62.332 -25.758 1.00 21.37 149 ARG B O 1
ATOM 2291 N N . SER B 1 150 ? -11.512 64.528 -25.492 1.00 22.09 150 SER B N 1
ATOM 2292 C CA . SER B 1 150 ? -12.705 64.976 -26.209 1.00 23.02 150 SER B CA 1
ATOM 2293 C C . SER B 1 150 ? -12.343 65.673 -27.518 1.00 23.46 150 SER B C 1
ATOM 2294 O O . SER B 1 150 ? -11.324 66.370 -27.596 1.00 23.19 150 SER B O 1
ATOM 2297 N N . ASN B 1 151 ? -13.189 65.481 -28.534 1.00 24.06 151 ASN B N 1
ATOM 2298 C CA . ASN B 1 151 ? -13.110 66.246 -29.781 1.00 24.75 151 ASN B CA 1
ATOM 2299 C C . ASN B 1 151 ? -13.479 67.723 -29.607 1.00 25.58 151 ASN B C 1
ATOM 2300 O O . ASN B 1 151 ? -12.929 68.588 -30.291 1.00 25.99 151 ASN B O 1
ATOM 2305 N N . TYR B 1 152 ? -14.394 68.009 -28.681 1.00 26.20 152 TYR B N 1
ATOM 2306 C CA . TYR B 1 152 ? -14.945 69.351 -28.522 1.00 26.51 152 TYR B CA 1
ATOM 2307 C C . TYR B 1 152 ? -14.160 70.164 -27.500 1.00 27.23 152 TYR B C 1
ATOM 2308 O O . TYR B 1 152 ? -13.609 69.603 -26.552 1.00 27.42 152 TYR B O 1
ATOM 2317 N N . ASP B 1 153 ? -14.089 71.481 -27.717 1.00 27.87 153 ASP B N 1
ATOM 2318 C CA . ASP B 1 153 ? -13.533 72.412 -26.736 1.00 28.64 153 ASP B CA 1
ATOM 2319 C C . ASP B 1 153 ? -14.530 72.554 -25.589 1.00 29.24 153 ASP B C 1
ATOM 2320 O O . ASP B 1 153 ? -15.693 72.155 -25.719 1.00 29.18 153 ASP B O 1
ATOM 2322 N N . ILE B 1 154 ? -14.085 73.125 -24.472 1.00 30.01 154 ILE B N 1
ATOM 2323 C CA . ILE B 1 154 ? -14.977 73.327 -23.336 1.00 31.08 154 ILE B CA 1
ATOM 2324 C C . ILE B 1 154 ? -16.215 74.157 -23.723 1.00 31.73 154 ILE B C 1
ATOM 2325 O O . ILE B 1 154 ? -17.347 73.756 -23.425 1.00 31.88 154 ILE B O 1
ATOM 2330 N N . ARG B 1 155 ? -15.989 75.273 -24.423 1.00 32.50 155 ARG B N 1
ATOM 2331 C CA . ARG B 1 155 ? -17.059 76.138 -24.932 1.00 33.15 155 ARG B CA 1
ATOM 2332 C C . ARG B 1 155 ? -18.041 75.372 -25.810 1.00 33.63 155 ARG B C 1
ATOM 2333 O O . ARG B 1 155 ? -19.253 75.432 -25.586 1.00 33.90 155 ARG B O 1
ATOM 2335 N N . GLU B 1 156 ? -17.516 74.632 -26.786 1.00 34.15 156 GLU B N 1
ATOM 2336 C CA . GLU B 1 156 ? -18.347 73.888 -27.734 1.00 34.47 156 GLU B CA 1
ATOM 2337 C C . GLU B 1 156 ? -19.118 72.729 -27.097 1.00 34.92 156 GLU B C 1
ATOM 2338 O O . GLU B 1 156 ? -20.065 72.205 -27.697 1.00 34.98 156 GLU B O 1
ATOM 2340 N N . LEU B 1 157 ? -18.717 72.337 -25.888 1.00 35.58 157 LEU B N 1
ATOM 2341 C CA . LEU B 1 157 ? -19.343 71.212 -25.179 1.00 36.22 157 LEU B CA 1
ATOM 2342 C C . LEU 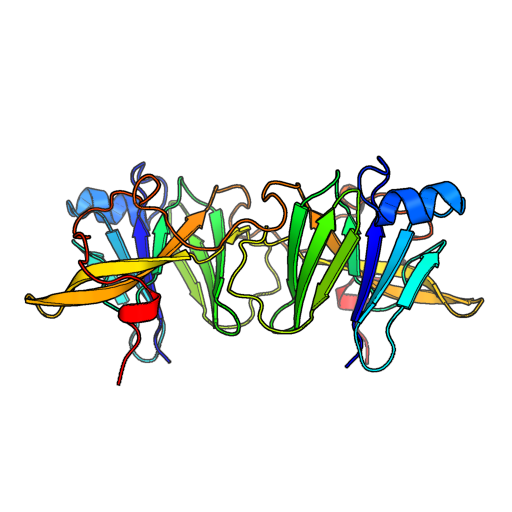B 1 157 ? -20.598 71.619 -24.398 1.00 36.78 157 LEU B C 1
ATOM 2343 O O . LEU B 1 157 ? -21.568 70.858 -24.328 1.00 36.75 157 LEU B O 1
ATOM 2348 N N . ARG B 1 158 ? -20.565 72.811 -23.806 1.00 37.63 158 ARG B N 1
ATOM 2349 C CA . ARG B 1 158 ? -21.726 73.369 -23.120 1.00 38.54 158 ARG B CA 1
ATOM 2350 C C . ARG B 1 158 ? -22.797 73.698 -24.163 1.00 39.61 158 ARG B C 1
ATOM 2351 O O . ARG B 1 158 ? -22.623 74.600 -24.987 1.00 39.65 158 ARG B O 1
ATOM 2359 N N . GLN B 1 159 ? -23.890 72.937 -24.137 1.00 41.12 159 GLN B N 1
ATOM 2360 C CA . GLN B 1 159 ? -24.936 73.032 -25.157 1.00 42.58 159 GLN B CA 1
ATOM 2361 C C . GLN B 1 159 ? -26.351 72.930 -24.563 1.00 44.03 159 GLN B C 1
ATOM 2362 O O . GLN B 1 159 ? -26.543 73.203 -23.375 1.00 43.97 159 GLN B O 1
ATOM 2368 N N . LYS B 1 160 ? -27.330 72.539 -25.388 1.00 46.16 160 LYS B N 1
ATOM 2369 C CA . LYS B 1 160 ? -28.740 72.509 -24.970 1.00 47.80 160 LYS B CA 1
ATOM 2370 C C . LYS B 1 160 ? -29.550 71.564 -25.847 1.00 48.95 160 LYS B C 1
ATOM 2371 O O . LYS B 1 160 ? -28.973 70.775 -26.606 1.00 50.61 160 LYS B O 1
#

Organism: Bluetongue virus 10 (isolate USA) (NCBI:txid10900)

Foldseek 3Di:
DKAKEWEQACVLQFCQSVVLVVVVERTWIFMDDPDTDTHRHNDADFVHEYEYEHHFFWAWEDDPLFIKTWGTHSVDIDIDRDDDQQFDHDYWYWDWDFDWDQDPNDTDTHIYTYTYDYRPHHGPHGPDDDPVRDDDDPPDDDDPDDPVRVPDD/DKAKEWEFACVLQWCQSVQQVVVVERTWIFMDDPDTDTHGDNWADFRHEYEYEPHFFWEWECDDLQIKTWGTGNVDIDIDRDDDQQADHDYWDWDKDFDWDQDPNDTDTHIYTYTYDHRPHHPPHTPDDDPPRDDDDPPDDDDPDDPVRVPDD

Radius of gyration: 20.99 Å; Cα contacts (8 Å, |Δi|>4): 799; chains: 2; bounding box: 38×62×54 Å

InterPro domains:
  IPR007602 Bluetongue virus nonstructural protein NS2 [PF04514] (1-350)
  IPR037194 NS2, N-terminal [SSF110132] (8-160)

B-factor: mean 25.29, std 6.11, range [13.47, 55.34]